Protein AF-A0A8S3RDS1-F1 (afdb_monomer_lite)

Organism: Mytilus edulis (NCBI:txid6550)

Radius of gyration: 21.42 Å; chains: 1; bounding box: 49×37×80 Å

Structure (mmCIF, N/CA/C/O backbone):
data_AF-A0A8S3RDS1-F1
#
_entry.id   AF-A0A8S3RDS1-F1
#
loop_
_atom_site.group_PDB
_atom_site.id
_atom_site.type_symbol
_atom_site.label_atom_id
_atom_site.label_alt_id
_atom_site.label_comp_id
_atom_site.label_asym_id
_atom_site.label_entity_id
_atom_site.label_seq_id
_atom_site.pdbx_PDB_ins_code
_atom_site.Cartn_x
_atom_site.Cartn_y
_atom_site.Cartn_z
_atom_site.occupancy
_atom_site.B_iso_or_equiv
_atom_site.auth_seq_id
_atom_site.auth_comp_id
_atom_site.auth_asym_id
_atom_site.auth_atom_id
_atom_site.pdbx_PDB_model_num
ATOM 1 N N . MET A 1 1 ? 0.733 -17.741 -2.299 1.00 34.22 1 MET A N 1
ATOM 2 C CA . MET A 1 1 ? 1.366 -16.725 -3.167 1.00 34.22 1 MET A CA 1
ATOM 3 C C . MET A 1 1 ? 2.849 -17.062 -3.253 1.00 34.22 1 MET A C 1
ATOM 5 O O . MET A 1 1 ? 3.406 -17.357 -2.201 1.00 34.22 1 MET A O 1
ATOM 9 N N . PRO A 1 2 ? 3.466 -17.171 -4.443 1.00 36.91 2 PRO A N 1
ATOM 10 C CA . PRO A 1 2 ? 4.876 -17.530 -4.545 1.00 36.91 2 PRO A CA 1
ATOM 11 C C . PRO A 1 2 ? 5.762 -16.290 -4.346 1.00 36.91 2 PRO A C 1
ATOM 13 O O . PRO A 1 2 ? 5.558 -15.293 -5.024 1.00 36.91 2 PRO A O 1
ATOM 16 N N . LEU A 1 3 ? 6.690 -16.401 -3.390 1.00 38.41 3 LEU A N 1
ATOM 17 C CA . LEU A 1 3 ? 7.940 -15.650 -3.185 1.00 38.41 3 LEU A CA 1
ATOM 18 C C . LEU A 1 3 ? 8.017 -14.260 -3.847 1.00 38.41 3 LEU A C 1
ATOM 20 O O . LEU A 1 3 ? 8.503 -14.134 -4.968 1.00 38.41 3 LEU A O 1
ATOM 24 N N . GLU A 1 4 ? 7.604 -13.216 -3.124 1.00 59.12 4 GLU A N 1
ATOM 25 C CA . GLU A 1 4 ? 8.105 -11.868 -3.406 1.00 59.12 4 GLU A CA 1
ATOM 26 C C . GLU A 1 4 ? 9.569 -11.805 -2.951 1.00 59.12 4 GLU A C 1
ATOM 28 O O . GLU A 1 4 ? 9.874 -11.912 -1.758 1.00 59.12 4 GLU A O 1
ATOM 33 N N . ASP A 1 5 ? 10.493 -11.700 -3.908 1.00 83.75 5 ASP A N 1
ATOM 34 C CA . ASP A 1 5 ? 11.912 -11.552 -3.602 1.00 83.75 5 ASP A CA 1
ATOM 35 C C . ASP A 1 5 ? 12.140 -10.167 -2.988 1.00 83.75 5 ASP A C 1
ATOM 37 O O . ASP A 1 5 ? 11.825 -9.128 -3.572 1.00 83.75 5 ASP A O 1
ATOM 41 N N . THR A 1 6 ? 12.702 -10.145 -1.783 1.00 90.69 6 THR A N 1
ATOM 42 C CA . THR A 1 6 ? 13.000 -8.908 -1.056 1.00 90.69 6 THR A CA 1
ATOM 43 C C . THR A 1 6 ? 14.495 -8.734 -0.884 1.00 90.69 6 THR A C 1
ATOM 45 O O . THR A 1 6 ? 15.246 -9.704 -0.751 1.00 90.69 6 THR A O 1
ATOM 48 N N . TRP A 1 7 ? 14.937 -7.485 -0.801 1.00 90.88 7 TRP A N 1
ATOM 49 C CA . TRP A 1 7 ? 16.306 -7.164 -0.427 1.00 90.88 7 TRP A CA 1
ATOM 50 C C . TRP A 1 7 ? 16.364 -5.907 0.436 1.00 90.88 7 TRP A C 1
ATOM 52 O O . TRP A 1 7 ? 15.450 -5.086 0.458 1.00 90.88 7 TRP A O 1
ATOM 62 N N . GLN A 1 8 ? 17.459 -5.755 1.175 1.00 90.88 8 GLN A N 1
ATOM 63 C CA . GLN A 1 8 ? 17.719 -4.564 1.978 1.00 90.88 8 GLN A CA 1
ATOM 64 C C . GLN A 1 8 ? 19.215 -4.272 2.062 1.00 90.88 8 GLN A C 1
ATOM 66 O O . GLN A 1 8 ? 20.056 -5.171 1.949 1.00 90.88 8 GLN A O 1
ATOM 71 N N . THR A 1 9 ? 19.565 -3.014 2.307 1.00 88.00 9 THR A N 1
ATOM 72 C CA . THR A 1 9 ? 20.963 -2.602 2.464 1.00 88.00 9 THR A CA 1
ATOM 73 C C . THR A 1 9 ? 21.552 -3.179 3.748 1.00 88.00 9 THR A C 1
ATOM 75 O O . THR A 1 9 ? 21.049 -2.919 4.834 1.00 88.00 9 THR A O 1
ATOM 78 N N . ARG A 1 10 ? 22.665 -3.918 3.636 1.00 79.56 10 ARG A N 1
ATOM 79 C CA . ARG A 1 10 ? 23.440 -4.474 4.767 1.00 79.56 10 ARG A CA 1
ATOM 80 C C . ARG A 1 10 ? 22.560 -5.150 5.830 1.00 79.56 10 ARG A C 1
ATOM 82 O O . ARG A 1 10 ? 22.413 -4.646 6.945 1.00 79.56 10 ARG A O 1
ATOM 89 N N . SER A 1 11 ? 22.000 -6.305 5.480 1.00 73.19 11 SER A N 1
ATOM 90 C CA . SER A 1 11 ? 21.138 -7.101 6.360 1.00 73.19 11 SER A CA 1
ATOM 91 C C . SER A 1 11 ? 21.789 -7.483 7.690 1.00 73.19 11 SER A C 1
ATOM 93 O O . SER A 1 11 ? 22.945 -7.908 7.740 1.00 73.19 11 SER A O 1
ATOM 95 N N . SER A 1 12 ? 21.010 -7.410 8.770 1.00 72.88 12 SER A N 1
ATOM 96 C CA . SER A 1 12 ? 21.307 -8.154 9.996 1.00 72.88 12 SER A CA 1
ATOM 97 C C . SER A 1 12 ? 20.943 -9.631 9.823 1.00 72.88 12 SER A C 1
ATOM 99 O O . SER A 1 12 ? 19.912 -9.952 9.237 1.00 72.88 12 SER A O 1
ATOM 101 N N . ILE A 1 13 ? 21.760 -10.536 10.372 1.00 69.06 13 ILE A N 1
ATOM 102 C CA . ILE A 1 13 ? 21.605 -11.998 10.221 1.00 69.06 13 ILE A CA 1
ATOM 103 C C . ILE A 1 13 ? 20.248 -12.498 10.755 1.00 69.06 13 ILE A C 1
ATOM 105 O O . ILE A 1 13 ? 19.712 -13.472 10.243 1.00 69.06 13 ILE A O 1
ATOM 109 N N . LYS A 1 14 ? 19.681 -11.833 11.773 1.00 80.06 14 LYS A N 1
ATOM 110 C CA . LYS A 1 14 ? 18.410 -12.236 12.411 1.00 80.06 14 LYS A CA 1
ATOM 111 C C . LYS A 1 14 ? 17.170 -11.523 11.868 1.00 80.06 14 LYS A C 1
ATOM 113 O O . LYS A 1 14 ? 16.063 -11.940 12.171 1.00 80.06 14 LYS A O 1
ATOM 118 N N . HIS A 1 15 ? 17.355 -10.451 11.105 1.00 87.44 15 HIS A N 1
ATOM 119 C CA . HIS A 1 15 ? 16.279 -9.555 10.685 1.00 87.44 15 HIS A CA 1
ATOM 120 C C . HIS A 1 15 ? 16.385 -9.304 9.181 1.00 87.44 15 HIS A C 1
ATOM 122 O O . HIS A 1 15 ? 16.781 -8.226 8.725 1.00 87.44 15 HIS A O 1
ATOM 128 N N . ILE A 1 16 ? 16.112 -10.365 8.426 1.00 91.44 16 ILE A N 1
ATOM 129 C CA . ILE A 1 16 ? 16.206 -10.399 6.966 1.00 91.44 16 ILE A CA 1
ATOM 130 C C . ILE A 1 16 ? 15.078 -9.595 6.316 1.00 91.44 16 ILE A C 1
ATOM 132 O O . ILE A 1 16 ? 14.070 -9.313 6.956 1.00 91.44 16 ILE A O 1
ATOM 136 N N . SER A 1 17 ? 15.244 -9.240 5.043 1.00 93.00 17 SER A N 1
ATOM 137 C CA . SER A 1 17 ? 14.308 -8.384 4.304 1.00 93.00 17 SER A CA 1
ATOM 138 C C . SER A 1 17 ? 12.909 -8.982 4.153 1.00 93.00 17 SER A C 1
ATOM 140 O O . SER A 1 17 ? 11.942 -8.228 4.136 1.00 93.00 17 SER A O 1
ATOM 142 N N . SER A 1 18 ? 12.777 -10.308 4.092 1.00 92.88 18 SER A N 1
ATOM 143 C CA . SER A 1 18 ? 11.481 -10.959 3.867 1.00 92.88 18 SER A CA 1
ATOM 144 C C . SER A 1 18 ? 10.526 -10.835 5.052 1.00 92.88 18 SER A C 1
ATOM 146 O O . SER A 1 18 ? 9.335 -11.040 4.875 1.00 92.88 18 SER A O 1
ATOM 148 N N . LEU A 1 19 ? 11.025 -10.463 6.238 1.00 92.25 19 LEU A N 1
ATOM 149 C CA . LEU A 1 19 ? 10.188 -10.259 7.424 1.00 92.25 19 LEU A CA 1
ATOM 150 C C . LEU A 1 19 ? 9.243 -9.060 7.305 1.00 92.25 19 LEU A C 1
ATOM 152 O O . LEU A 1 19 ? 8.385 -8.910 8.150 1.00 92.25 19 LEU A O 1
ATOM 156 N N . ALA A 1 20 ? 9.422 -8.185 6.310 1.00 95.12 20 ALA A N 1
ATOM 157 C CA . ALA A 1 20 ? 8.485 -7.091 6.057 1.00 95.12 20 ALA A CA 1
ATOM 158 C C . ALA A 1 20 ? 7.286 -7.514 5.193 1.00 95.12 20 ALA A C 1
ATOM 160 O O . ALA A 1 20 ? 6.430 -6.679 4.940 1.00 95.12 20 ALA A O 1
ATOM 161 N N . VAL A 1 21 ? 7.256 -8.741 4.671 1.00 94.06 21 VAL A N 1
ATOM 162 C CA . VAL A 1 21 ? 6.185 -9.241 3.786 1.00 94.06 21 VAL A CA 1
ATOM 163 C C . VAL A 1 21 ? 5.775 -10.666 4.171 1.00 94.06 21 VAL A C 1
ATOM 165 O O . VAL A 1 21 ? 5.324 -11.447 3.331 1.00 94.06 21 VAL A O 1
ATOM 168 N N . ASP A 1 22 ? 6.007 -11.050 5.428 1.00 87.56 22 ASP A N 1
ATOM 169 C CA . ASP A 1 22 ? 5.691 -12.388 5.932 1.00 87.56 22 ASP A CA 1
ATOM 170 C C . ASP A 1 22 ? 4.279 -12.481 6.538 1.00 87.56 22 ASP A C 1
ATOM 172 O O . ASP A 1 22 ? 3.836 -13.579 6.894 1.00 87.56 22 ASP A O 1
ATOM 176 N N . GLY A 1 23 ? 3.550 -11.360 6.604 1.00 89.31 23 GLY A N 1
ATOM 177 C CA . GLY A 1 23 ? 2.210 -11.264 7.173 1.00 89.31 23 GLY A CA 1
ATOM 178 C C . GLY A 1 23 ? 2.186 -11.259 8.702 1.00 89.31 23 GLY A C 1
ATOM 179 O O . GLY A 1 23 ? 1.106 -11.391 9.289 1.00 89.31 23 GLY A O 1
ATOM 180 N N . ASN A 1 24 ? 3.336 -11.142 9.369 1.00 87.12 24 ASN A N 1
ATOM 181 C CA . ASN A 1 24 ? 3.444 -11.114 10.819 1.00 87.12 24 ASN A CA 1
ATOM 182 C C . ASN A 1 24 ? 4.006 -9.773 11.300 1.00 87.12 24 ASN A C 1
ATOM 184 O O . ASN A 1 24 ? 5.197 -9.592 11.520 1.00 87.12 24 ASN A O 1
ATOM 188 N N . GLU A 1 25 ? 3.107 -8.874 11.685 1.00 92.62 25 GLU A N 1
ATOM 189 C CA . GLU A 1 25 ? 3.478 -7.543 12.171 1.00 92.62 25 GLU A CA 1
ATOM 190 C C . GLU A 1 25 ? 4.272 -7.517 13.503 1.00 92.62 25 GLU A C 1
ATOM 192 O O . GLU A 1 25 ? 4.552 -6.436 14.031 1.00 92.62 25 GLU A O 1
ATOM 197 N N . ASN A 1 26 ? 4.560 -8.672 14.119 1.00 90.88 26 ASN A N 1
ATOM 198 C CA . ASN A 1 26 ? 5.409 -8.780 15.312 1.00 90.88 26 ASN A CA 1
ATOM 199 C C . ASN A 1 26 ? 6.873 -9.108 14.977 1.00 90.88 26 ASN A C 1
ATOM 201 O O . ASN A 1 26 ? 7.742 -8.967 15.844 1.00 90.88 26 ASN A O 1
ATOM 205 N N . THR A 1 27 ? 7.158 -9.549 13.753 1.00 93.12 27 THR A N 1
ATOM 206 C CA . THR A 1 27 ? 8.515 -9.617 13.204 1.00 93.12 27 THR A CA 1
ATOM 207 C C . THR A 1 27 ? 8.896 -8.273 12.588 1.00 93.12 27 THR A C 1
ATOM 209 O O . THR A 1 27 ? 8.074 -7.371 12.461 1.00 93.12 27 THR A O 1
ATOM 212 N N . PHE A 1 28 ? 10.192 -8.064 12.337 1.00 94.88 28 PHE A N 1
ATOM 213 C CA . PHE A 1 28 ? 10.662 -6.853 11.669 1.00 94.88 28 PHE A CA 1
ATOM 214 C C . PHE A 1 28 ? 12.010 -7.057 10.987 1.00 94.88 28 PHE A C 1
ATOM 216 O O . PHE A 1 28 ? 12.879 -7.795 11.468 1.00 94.88 28 PHE A O 1
ATOM 223 N N . THR A 1 29 ? 12.196 -6.334 9.890 1.00 95.06 29 THR A N 1
ATOM 224 C CA . THR A 1 29 ? 13.465 -6.192 9.176 1.00 95.06 29 THR A CA 1
ATOM 225 C C . THR A 1 29 ? 14.405 -5.241 9.915 1.00 95.06 29 THR A C 1
ATOM 227 O O . THR A 1 29 ? 13.971 -4.368 10.668 1.00 95.06 29 THR A O 1
ATOM 230 N N . PHE A 1 30 ? 15.715 -5.387 9.719 1.00 93.06 30 PHE A N 1
ATOM 231 C CA . PHE A 1 30 ? 16.694 -4.479 10.312 1.00 93.06 30 PHE A CA 1
ATOM 232 C C . PHE A 1 30 ? 17.961 -4.402 9.464 1.00 93.06 30 PHE A C 1
ATOM 234 O O . PHE A 1 30 ? 18.672 -5.398 9.280 1.00 93.06 30 PHE A O 1
ATOM 241 N N . THR A 1 31 ? 18.297 -3.192 9.024 1.00 92.69 31 THR A N 1
ATOM 242 C CA . THR A 1 31 ? 19.576 -2.908 8.368 1.00 92.69 31 THR A CA 1
ATOM 243 C C . THR A 1 31 ? 20.648 -2.537 9.388 1.00 92.69 31 THR A C 1
ATOM 245 O O . THR A 1 31 ? 20.383 -1.903 10.415 1.00 92.69 31 THR A O 1
ATOM 248 N N . GLN A 1 32 ? 21.909 -2.840 9.088 1.00 89.81 32 GLN A N 1
ATOM 249 C CA . GLN A 1 32 ? 23.016 -2.168 9.767 1.00 89.81 32 GLN A CA 1
ATOM 250 C C . GLN A 1 32 ? 22.978 -0.659 9.485 1.00 89.81 32 GLN A C 1
ATOM 252 O O . GLN A 1 32 ? 22.438 -0.212 8.466 1.00 89.81 32 GLN A O 1
ATOM 257 N N . ALA A 1 33 ? 23.575 0.124 10.388 1.00 90.00 33 ALA A N 1
ATOM 258 C CA . ALA A 1 33 ? 23.693 1.561 10.204 1.00 90.00 33 ALA A CA 1
ATOM 259 C C . ALA A 1 33 ? 24.489 1.838 8.927 1.00 90.00 33 ALA A C 1
ATOM 261 O O . ALA A 1 33 ? 25.633 1.402 8.771 1.00 90.00 33 ALA A O 1
ATOM 262 N N . SER A 1 34 ? 23.865 2.534 7.989 1.00 90.56 34 SER A N 1
ATOM 263 C CA . SER A 1 34 ? 24.488 2.907 6.725 1.00 90.56 34 SER A CA 1
ATOM 264 C C . SER A 1 34 ? 23.880 4.204 6.225 1.00 90.56 34 SER A C 1
ATOM 266 O O . SER A 1 34 ? 22.849 4.644 6.727 1.00 90.56 34 SER A O 1
ATOM 268 N N . ARG A 1 35 ? 24.551 4.860 5.278 1.00 91.94 35 ARG A N 1
ATOM 269 C CA . ARG A 1 35 ? 24.001 6.054 4.643 1.00 91.94 35 ARG A CA 1
ATOM 270 C C . ARG A 1 35 ? 22.928 5.632 3.649 1.00 91.94 35 ARG A C 1
ATOM 272 O O . ARG A 1 35 ? 23.217 4.834 2.763 1.00 91.94 35 ARG A O 1
ATOM 279 N N . ASN A 1 36 ? 21.747 6.221 3.776 1.00 92.94 36 ASN A N 1
ATOM 280 C CA . ASN A 1 36 ? 20.580 5.925 2.959 1.00 92.94 36 ASN A CA 1
ATOM 281 C C . ASN A 1 36 ? 20.188 4.433 2.972 1.00 92.94 36 ASN A C 1
ATOM 283 O O . ASN A 1 36 ? 20.182 3.801 1.913 1.00 92.94 36 ASN A O 1
ATOM 287 N N . PRO A 1 37 ? 19.911 3.830 4.146 1.00 95.19 37 PRO A N 1
ATOM 288 C CA . PRO A 1 37 ? 19.475 2.443 4.189 1.00 95.19 37 PRO A CA 1
ATOM 289 C C . PRO A 1 37 ? 18.148 2.307 3.434 1.00 95.19 37 PRO A C 1
ATOM 291 O O . PRO A 1 37 ? 17.286 3.189 3.495 1.00 95.19 37 PRO A O 1
ATOM 294 N N . CYS A 1 38 ? 17.986 1.199 2.719 1.00 95.19 38 CYS A N 1
ATOM 295 C CA . CYS A 1 38 ? 16.765 0.911 1.988 1.00 95.19 38 CYS A CA 1
ATOM 296 C C . CYS A 1 38 ? 16.351 -0.544 2.121 1.00 95.19 38 CYS A C 1
ATOM 298 O O . CYS A 1 38 ? 17.155 -1.419 2.453 1.00 95.19 38 CYS A O 1
ATOM 300 N N . TRP A 1 39 ? 15.076 -0.752 1.838 1.00 96.38 39 TRP A N 1
ATOM 301 C CA . TRP A 1 39 ? 14.433 -2.037 1.672 1.00 96.38 39 TRP A CA 1
ATOM 302 C C . TRP A 1 39 ? 13.636 -1.996 0.370 1.00 96.38 39 TRP A C 1
ATOM 304 O O . TRP A 1 39 ? 13.098 -0.947 0.005 1.00 96.38 39 TRP A O 1
ATOM 314 N N . SER A 1 40 ? 13.573 -3.109 -0.345 1.00 95.69 40 SER A N 1
ATOM 315 C CA . SER A 1 40 ? 12.837 -3.203 -1.597 1.00 95.69 40 SER A CA 1
ATOM 316 C C . SER A 1 40 ? 12.261 -4.596 -1.796 1.00 95.69 40 SER A C 1
ATOM 318 O O . SER A 1 40 ? 12.804 -5.587 -1.303 1.00 95.69 40 SER A O 1
ATOM 320 N N . VAL A 1 41 ? 11.160 -4.640 -2.537 1.00 95.25 41 VAL A N 1
ATOM 321 C CA . VAL A 1 41 ? 10.428 -5.852 -2.886 1.00 95.25 41 VAL A CA 1
ATOM 322 C C . VAL A 1 41 ? 10.163 -5.912 -4.383 1.00 95.25 41 VAL A C 1
ATOM 324 O O . VAL A 1 41 ? 9.872 -4.890 -5.017 1.00 95.25 41 VAL A O 1
ATOM 327 N N . ASP A 1 42 ? 10.295 -7.115 -4.933 1.00 92.06 42 ASP A N 1
ATOM 328 C CA . ASP A 1 42 ? 9.834 -7.501 -6.258 1.00 92.06 42 ASP A CA 1
ATOM 329 C C . ASP A 1 42 ? 8.419 -8.087 -6.157 1.00 92.06 42 ASP A C 1
ATOM 331 O O . ASP A 1 42 ? 8.228 -9.181 -5.628 1.00 92.06 42 ASP A O 1
ATOM 335 N N . LEU A 1 43 ? 7.438 -7.384 -6.724 1.00 89.25 43 LEU A N 1
ATOM 336 C CA . LEU A 1 43 ? 6.029 -7.796 -6.742 1.00 89.25 43 LEU A CA 1
ATOM 337 C C . LEU A 1 43 ? 5.764 -8.994 -7.684 1.00 89.25 43 LEU A C 1
ATOM 339 O O . LEU A 1 43 ? 4.619 -9.386 -7.918 1.00 89.25 43 LEU A O 1
ATOM 343 N N . GLY A 1 44 ? 6.799 -9.507 -8.358 1.00 83.81 44 GLY A N 1
ATOM 344 C CA . GLY A 1 44 ? 6.754 -10.609 -9.323 1.00 83.81 44 GLY A CA 1
ATOM 345 C C . GLY A 1 44 ? 6.124 -10.251 -10.675 1.00 83.81 44 GLY A C 1
ATOM 346 O O . GLY A 1 44 ? 6.372 -10.921 -11.679 1.00 83.81 44 GLY A O 1
ATOM 347 N N . LYS A 1 45 ? 5.334 -9.176 -10.733 1.00 79.62 45 LYS A N 1
ATOM 348 C CA . LYS A 1 45 ? 4.625 -8.682 -11.919 1.00 79.62 45 LYS A CA 1
ATOM 349 C C . LYS A 1 45 ? 4.501 -7.160 -11.892 1.00 79.62 45 LYS A C 1
ATOM 351 O O . LYS A 1 45 ? 4.742 -6.517 -10.876 1.00 79.62 45 LYS A O 1
ATOM 356 N N . THR A 1 46 ? 4.108 -6.573 -13.018 1.00 82.31 46 THR A N 1
ATOM 357 C CA . THR A 1 46 ? 3.791 -5.143 -13.069 1.00 82.31 46 THR A CA 1
ATOM 358 C C . THR A 1 46 ? 2.472 -4.866 -12.354 1.00 82.31 46 THR A C 1
ATOM 360 O O . THR A 1 46 ? 1.431 -5.412 -12.718 1.00 82.31 46 THR A O 1
ATOM 363 N N . VAL A 1 47 ? 2.526 -3.977 -11.368 1.00 84.00 47 VAL A N 1
ATOM 364 C CA . VAL A 1 47 ? 1.400 -3.469 -10.587 1.00 84.00 47 VAL A CA 1
ATOM 365 C C . VAL A 1 47 ? 1.355 -1.948 -10.734 1.00 84.00 47 VAL A C 1
ATOM 367 O O . VAL A 1 47 ? 2.376 -1.265 -10.682 1.00 84.00 47 VAL A O 1
ATOM 370 N N . HIS A 1 48 ? 0.163 -1.395 -10.908 1.00 85.00 48 HIS A N 1
ATOM 371 C CA . HIS A 1 48 ? -0.109 0.023 -10.724 1.00 85.00 48 HIS A CA 1
ATOM 372 C C . HIS A 1 48 ? -0.283 0.286 -9.230 1.00 85.00 48 HIS A C 1
ATOM 374 O O . HIS A 1 48 ? -1.372 0.125 -8.673 1.00 85.00 48 HIS A O 1
ATOM 380 N N . VAL A 1 49 ? 0.818 0.646 -8.576 1.00 88.81 49 VAL A N 1
ATOM 381 C CA . VAL A 1 49 ? 0.874 0.894 -7.135 1.00 88.81 49 VAL A CA 1
ATOM 382 C C . VAL A 1 49 ? 0.110 2.177 -6.817 1.00 88.81 49 VAL A C 1
ATOM 384 O O . VAL A 1 49 ? 0.416 3.239 -7.365 1.00 88.81 49 VAL A O 1
ATOM 387 N N . LYS A 1 50 ? -0.897 2.061 -5.949 1.00 90.38 50 LYS A N 1
ATOM 388 C CA . LYS A 1 50 ? -1.770 3.152 -5.490 1.00 90.38 50 LYS A CA 1
ATOM 389 C C . LYS A 1 50 ? -1.342 3.668 -4.118 1.00 90.38 50 LYS A C 1
ATOM 391 O O . LYS A 1 50 ? -1.310 4.877 -3.905 1.00 90.38 50 LYS A O 1
ATOM 396 N N . GLN A 1 51 ? -1.018 2.765 -3.198 1.00 90.88 51 GLN A N 1
ATOM 397 C CA . GLN A 1 51 ? -0.737 3.092 -1.803 1.00 90.88 51 GLN A CA 1
ATOM 398 C C . GLN A 1 51 ? 0.248 2.088 -1.207 1.00 90.88 51 GLN A C 1
ATOM 400 O O . GLN A 1 51 ? 0.281 0.924 -1.597 1.00 90.88 51 GLN A O 1
ATOM 405 N N . ILE A 1 52 ? 1.061 2.555 -0.263 1.00 95.62 52 ILE A N 1
ATOM 406 C CA . ILE A 1 52 ? 1.955 1.717 0.530 1.00 95.62 52 ILE A CA 1
ATOM 407 C C . ILE A 1 52 ? 1.621 1.937 2.003 1.00 95.62 52 ILE A C 1
ATOM 409 O O . ILE A 1 52 ? 1.658 3.075 2.479 1.00 95.62 52 ILE A O 1
ATOM 413 N N . ASN A 1 53 ? 1.324 0.857 2.722 1.00 93.75 53 ASN A N 1
ATOM 414 C CA . ASN A 1 53 ? 1.219 0.880 4.177 1.00 93.75 53 ASN A CA 1
ATOM 415 C C . ASN A 1 53 ? 2.526 0.361 4.767 1.00 93.75 53 ASN A C 1
ATOM 417 O O . ASN A 1 53 ? 3.009 -0.702 4.383 1.00 93.75 53 ASN A O 1
ATOM 421 N N . ILE A 1 54 ? 3.089 1.107 5.711 1.00 97.31 54 ILE A N 1
ATOM 422 C CA . ILE A 1 54 ? 4.282 0.716 6.458 1.00 97.31 54 ILE A CA 1
ATOM 423 C C . ILE A 1 54 ? 3.879 0.548 7.917 1.00 97.31 54 ILE A C 1
ATOM 425 O O . ILE A 1 54 ? 3.489 1.523 8.566 1.00 97.31 54 ILE A O 1
ATOM 429 N N . ILE A 1 55 ? 4.003 -0.664 8.447 1.00 96.50 55 ILE A N 1
ATOM 430 C CA . ILE A 1 55 ? 3.899 -0.920 9.880 1.00 96.50 55 ILE A CA 1
ATOM 431 C C . ILE A 1 55 ? 5.297 -0.797 10.485 1.00 96.50 55 ILE A C 1
ATOM 433 O O . ILE A 1 55 ? 6.242 -1.492 10.108 1.00 96.50 55 ILE A O 1
ATOM 437 N N . ASN A 1 56 ? 5.441 0.145 11.413 1.00 96.81 56 ASN A N 1
ATOM 438 C CA . ASN A 1 56 ? 6.700 0.412 12.092 1.00 96.81 56 ASN A CA 1
ATOM 439 C C . ASN A 1 56 ? 6.971 -0.620 13.198 1.00 96.81 56 ASN A C 1
ATOM 441 O O . ASN A 1 56 ? 6.057 -1.243 13.739 1.00 96.81 56 ASN A O 1
ATOM 445 N N . ARG A 1 57 ? 8.240 -0.750 13.586 1.00 94.38 57 ARG A N 1
ATOM 446 C CA . ARG A 1 57 ? 8.704 -1.637 14.660 1.00 94.38 57 ARG A CA 1
ATOM 447 C C . ARG A 1 57 ? 7.911 -1.423 15.965 1.00 94.38 57 ARG A C 1
ATOM 449 O O . ARG A 1 57 ? 7.721 -0.280 16.386 1.00 94.38 57 ARG A O 1
ATOM 456 N N . LYS A 1 58 ? 7.453 -2.512 16.603 1.00 93.56 58 LYS A N 1
ATOM 457 C CA . LYS A 1 58 ? 6.475 -2.487 17.718 1.00 93.56 58 LYS A CA 1
ATOM 458 C C . LYS A 1 58 ? 7.055 -2.521 19.139 1.00 93.56 58 LYS A C 1
ATOM 460 O O . LYS A 1 58 ? 6.343 -2.185 20.077 1.00 93.56 58 LYS A O 1
ATOM 465 N N . ASP A 1 59 ? 8.311 -2.909 19.326 1.00 91.50 59 ASP A N 1
ATOM 466 C CA . ASP A 1 59 ? 8.930 -3.084 20.652 1.00 91.50 59 ASP A CA 1
ATOM 467 C C . ASP A 1 59 ? 9.691 -1.839 21.145 1.00 91.50 59 ASP A C 1
ATOM 469 O O . ASP A 1 59 ? 9.705 -1.557 22.341 1.00 91.50 59 ASP A O 1
ATOM 473 N N . CYS A 1 60 ? 10.314 -1.068 20.252 1.00 92.75 60 CYS A N 1
ATOM 474 C CA . CYS A 1 60 ? 10.937 0.219 20.572 1.00 92.75 60 CYS A CA 1
ATOM 475 C C . CYS A 1 60 ? 11.256 1.018 19.308 1.00 92.75 60 CYS A C 1
ATOM 477 O O . CYS A 1 60 ? 11.174 0.511 18.188 1.00 92.75 60 CYS A O 1
ATOM 479 N N . CYS A 1 61 ? 11.787 2.226 19.522 1.00 92.88 61 CYS A N 1
ATOM 480 C CA . CYS A 1 61 ? 12.658 2.879 18.549 1.00 92.88 61 CYS A CA 1
ATOM 481 C C . CYS A 1 61 ? 11.959 3.274 17.237 1.00 92.88 61 CYS A C 1
ATOM 483 O O . CYS A 1 61 ? 12.611 3.372 16.195 1.00 92.88 61 CYS A O 1
ATOM 485 N N . GLY A 1 62 ? 10.634 3.461 17.276 1.00 93.25 62 GLY A N 1
ATOM 486 C CA . GLY A 1 62 ? 9.853 3.819 16.095 1.00 93.25 62 GLY A CA 1
ATOM 487 C C . GLY A 1 62 ? 10.192 5.202 15.534 1.00 93.25 62 GLY A C 1
ATOM 488 O O . GLY A 1 62 ? 9.978 5.442 14.347 1.00 93.25 62 GLY A O 1
ATOM 489 N N . ASP A 1 63 ? 10.793 6.069 16.347 1.00 93.62 63 ASP A N 1
ATOM 490 C CA . ASP A 1 63 ? 11.294 7.389 15.961 1.00 93.62 63 ASP A CA 1
ATOM 491 C C . ASP A 1 63 ? 12.361 7.333 14.859 1.00 93.62 63 ASP A C 1
ATOM 493 O O . ASP A 1 63 ? 12.487 8.274 14.083 1.00 93.62 63 ASP A O 1
ATOM 497 N N . ARG A 1 64 ? 13.060 6.198 14.713 1.00 93.50 64 ARG A N 1
ATOM 498 C CA . ARG A 1 64 ? 14.069 5.985 13.659 1.00 93.50 64 ARG A CA 1
ATOM 499 C C . ARG A 1 64 ? 13.495 5.975 12.245 1.00 93.50 64 ARG A C 1
ATOM 501 O O . ARG A 1 64 ? 14.249 6.139 11.287 1.00 93.50 64 ARG A O 1
ATOM 508 N N . LEU A 1 65 ? 12.196 5.716 12.101 1.00 95.38 65 LEU A N 1
ATOM 509 C CA . LEU A 1 65 ? 11.532 5.742 10.807 1.00 95.38 65 LEU A CA 1
ATOM 510 C C . LEU A 1 65 ? 11.157 7.190 10.477 1.00 95.38 65 LEU A C 1
ATOM 512 O O . LEU A 1 65 ? 10.091 7.675 10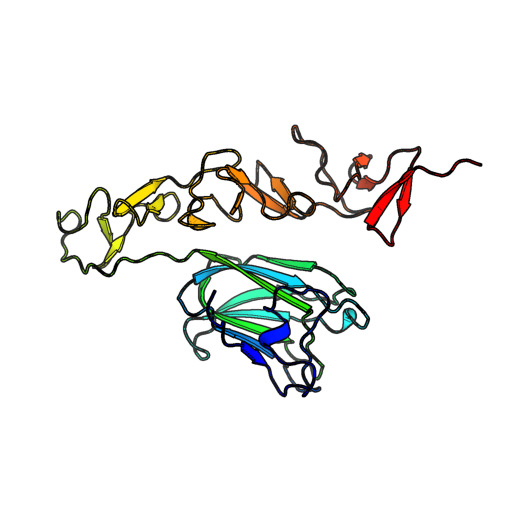.849 1.00 95.38 65 LEU A O 1
ATOM 516 N N . GLU A 1 66 ? 12.048 7.891 9.788 1.00 94.81 66 GLU A N 1
ATOM 517 C CA . GLU A 1 66 ? 11.868 9.287 9.393 1.00 94.81 66 GLU A CA 1
ATOM 518 C C . GLU A 1 66 ? 12.517 9.565 8.034 1.00 94.81 66 GLU A C 1
ATOM 520 O O . GLU A 1 66 ? 13.352 8.791 7.567 1.00 94.81 66 GLU A O 1
ATOM 525 N N . ASN A 1 67 ? 12.126 10.664 7.385 1.00 95.62 67 ASN A N 1
ATOM 526 C CA . ASN A 1 67 ? 12.628 11.064 6.064 1.00 95.62 67 ASN A CA 1
ATOM 527 C C . ASN A 1 67 ? 12.595 9.931 5.019 1.00 95.62 67 ASN A C 1
ATOM 529 O O . ASN A 1 67 ? 13.550 9.716 4.269 1.00 95.62 67 ASN A O 1
ATOM 533 N N . ILE A 1 68 ? 11.481 9.204 4.977 1.00 96.75 68 ILE A N 1
ATOM 534 C CA . ILE A 1 68 ? 11.270 8.092 4.058 1.00 96.75 68 ILE A CA 1
ATOM 535 C C . ILE A 1 68 ? 10.832 8.605 2.689 1.00 96.75 68 ILE A C 1
ATOM 537 O O . ILE A 1 68 ? 9.925 9.431 2.569 1.00 96.75 68 ILE A O 1
ATOM 541 N N . GLU A 1 69 ? 11.449 8.050 1.657 1.00 97.38 69 GLU A N 1
ATOM 542 C CA . GLU A 1 69 ? 11.066 8.175 0.260 1.00 97.38 69 GLU A CA 1
ATOM 543 C C . GLU A 1 69 ? 10.655 6.797 -0.266 1.00 97.38 69 GLU A C 1
ATOM 545 O O . GLU A 1 69 ? 11.424 5.836 -0.186 1.00 97.38 69 GLU A O 1
ATOM 550 N N . VAL A 1 70 ? 9.440 6.707 -0.810 1.00 97.75 70 VAL A N 1
ATOM 551 C CA . VAL A 1 70 ? 8.931 5.491 -1.447 1.00 97.75 70 VAL A CA 1
ATOM 552 C C . VAL A 1 70 ? 8.933 5.688 -2.953 1.00 97.75 70 VAL A C 1
ATOM 554 O O . VAL A 1 70 ? 8.363 6.649 -3.481 1.00 97.75 70 VAL A O 1
ATOM 557 N N . THR A 1 71 ? 9.565 4.759 -3.659 1.00 97.69 71 THR A N 1
ATOM 558 C CA . THR A 1 71 ? 9.693 4.801 -5.115 1.00 97.69 71 THR A CA 1
ATOM 559 C C . THR A 1 71 ? 9.210 3.512 -5.762 1.00 97.69 71 THR A C 1
ATOM 561 O O . THR A 1 71 ? 9.317 2.435 -5.179 1.00 97.69 71 THR A O 1
ATOM 564 N N . VAL A 1 72 ? 8.662 3.638 -6.970 1.00 96.75 72 VAL A N 1
ATOM 565 C CA . VAL A 1 72 ? 8.064 2.547 -7.751 1.00 96.75 72 VAL A CA 1
ATOM 566 C C . VAL A 1 72 ? 8.610 2.581 -9.178 1.00 96.75 72 VAL A C 1
ATOM 568 O O . VAL A 1 72 ? 8.781 3.660 -9.750 1.00 96.75 72 VAL A O 1
ATOM 571 N N . GLY A 1 73 ? 8.928 1.424 -9.755 1.00 91.06 73 GLY A N 1
ATOM 572 C CA . GLY A 1 73 ? 9.565 1.356 -11.072 1.00 91.06 73 GLY A CA 1
ATOM 573 C C . GLY A 1 73 ? 9.619 -0.050 -11.656 1.00 91.06 73 GLY A C 1
ATOM 574 O O . GLY A 1 73 ? 9.377 -1.039 -10.969 1.00 91.06 73 GLY A O 1
ATOM 575 N N . PHE A 1 74 ? 9.910 -0.138 -12.952 1.00 84.19 74 PHE A N 1
ATOM 576 C CA . PHE A 1 74 ? 10.025 -1.411 -13.681 1.00 84.19 74 PHE A CA 1
ATOM 577 C C . PHE A 1 74 ? 11.369 -2.105 -13.471 1.00 84.19 74 PHE A C 1
ATOM 579 O O . PHE A 1 74 ? 11.461 -3.317 -13.609 1.00 84.19 74 PHE A O 1
ATOM 586 N N . ASP A 1 75 ? 12.391 -1.322 -13.141 1.00 84.12 75 ASP A N 1
ATOM 587 C CA . ASP A 1 75 ? 13.743 -1.747 -12.815 1.00 84.12 75 ASP A CA 1
ATOM 588 C C . ASP A 1 75 ? 14.340 -0.750 -11.802 1.00 84.12 75 ASP A C 1
ATOM 590 O O . ASP A 1 75 ? 13.803 0.346 -11.602 1.00 84.12 75 ASP A O 1
ATOM 594 N N . HIS A 1 76 ? 15.453 -1.114 -11.162 1.00 78.19 76 HIS A N 1
ATOM 595 C CA . HIS A 1 76 ? 16.098 -0.278 -10.140 1.00 78.19 76 HIS A CA 1
ATOM 596 C C . HIS A 1 76 ? 16.719 1.028 -10.679 1.00 78.19 76 HIS A C 1
ATOM 598 O O . HIS A 1 76 ? 17.086 1.891 -9.884 1.00 78.19 76 HIS A O 1
ATOM 604 N N . ASN A 1 77 ? 16.818 1.213 -12.002 1.00 77.31 77 ASN A N 1
ATOM 605 C CA . ASN A 1 77 ? 17.373 2.424 -12.618 1.00 77.31 77 ASN A CA 1
ATOM 606 C C . ASN A 1 77 ? 16.287 3.454 -12.980 1.00 77.31 77 ASN A C 1
ATOM 608 O O . ASN A 1 77 ? 16.586 4.641 -13.118 1.00 77.31 77 ASN A O 1
ATOM 612 N N . LYS A 1 78 ? 15.029 3.023 -13.137 1.00 79.94 78 LYS A N 1
ATOM 613 C CA . LYS A 1 78 ? 13.886 3.854 -13.562 1.00 79.94 78 LYS A CA 1
ATOM 614 C C . LYS A 1 78 ? 12.813 3.946 -12.479 1.00 79.94 78 LYS A C 1
ATOM 616 O O . LYS A 1 78 ? 11.640 3.647 -12.706 1.00 79.94 78 LYS A O 1
ATOM 621 N N . MET A 1 79 ? 13.227 4.372 -11.292 1.00 91.69 79 MET A N 1
ATOM 622 C CA . MET A 1 79 ? 12.352 4.531 -10.132 1.00 91.69 79 MET A CA 1
ATOM 623 C C . MET A 1 79 ? 11.694 5.921 -10.131 1.00 91.69 79 MET A C 1
ATOM 625 O O . MET A 1 79 ? 12.360 6.937 -10.335 1.00 91.69 79 MET A O 1
ATOM 629 N N . LYS A 1 80 ? 10.381 5.981 -9.898 1.00 94.44 80 LYS A N 1
ATOM 630 C CA . LYS A 1 80 ? 9.608 7.224 -9.741 1.00 94.44 80 LYS A CA 1
ATOM 631 C C . LYS A 1 80 ? 9.177 7.389 -8.290 1.00 94.44 80 LYS A C 1
ATOM 633 O O . LYS A 1 80 ? 8.769 6.420 -7.658 1.00 94.44 80 LYS A O 1
ATOM 638 N N . ASN A 1 81 ? 9.227 8.615 -7.774 1.00 96.19 81 ASN A N 1
ATOM 639 C CA . ASN A 1 81 ? 8.727 8.933 -6.436 1.00 96.19 81 ASN A CA 1
ATOM 640 C C . ASN A 1 81 ? 7.202 8.741 -6.385 1.00 96.19 81 ASN A C 1
ATOM 642 O O . ASN A 1 81 ? 6.474 9.402 -7.125 1.00 96.19 81 ASN A O 1
ATOM 646 N N . CYS A 1 82 ? 6.740 7.833 -5.527 1.00 94.81 82 CYS A N 1
ATOM 647 C CA . CYS A 1 82 ? 5.321 7.621 -5.249 1.00 94.81 82 CYS A CA 1
ATOM 648 C C . CYS A 1 82 ? 4.860 8.577 -4.144 1.00 94.81 82 CYS A C 1
ATOM 650 O O . CYS A 1 82 ? 3.958 9.393 -4.356 1.00 94.81 82 CYS A O 1
ATOM 652 N N . CYS A 1 83 ? 5.507 8.499 -2.981 1.00 95.69 83 CYS A N 1
ATOM 653 C CA . CYS A 1 83 ? 5.136 9.234 -1.780 1.00 95.69 83 CYS A CA 1
ATOM 654 C C . CYS A 1 83 ? 6.343 9.408 -0.847 1.00 95.69 83 CYS A C 1
ATOM 656 O O . CYS A 1 83 ? 7.392 8.788 -1.027 1.00 95.69 83 CYS A O 1
ATOM 658 N N . ASN A 1 84 ? 6.204 10.294 0.142 1.00 96.00 84 ASN A N 1
ATOM 659 C CA . ASN A 1 84 ? 7.252 10.585 1.118 1.00 96.00 84 ASN A CA 1
ATOM 660 C C . ASN A 1 84 ? 6.647 10.716 2.516 1.00 96.00 84 ASN A C 1
ATOM 662 O O . ASN A 1 84 ? 5.522 11.196 2.664 1.00 96.00 84 ASN A O 1
ATOM 666 N N . PHE A 1 85 ? 7.423 10.373 3.537 1.00 96.19 85 PHE A N 1
ATOM 667 C CA . PHE A 1 85 ? 7.055 10.536 4.937 1.00 96.19 85 PHE A CA 1
ATOM 668 C C . PHE A 1 85 ? 8.172 11.260 5.686 1.00 96.19 85 PHE A C 1
ATOM 670 O O . PHE A 1 85 ? 9.291 10.766 5.782 1.00 96.19 85 PHE A O 1
ATOM 677 N N . LYS A 1 86 ? 7.871 12.446 6.225 1.00 95.31 86 LYS A N 1
ATOM 678 C CA . LYS A 1 86 ? 8.861 13.243 6.964 1.00 95.31 86 LYS A CA 1
ATOM 679 C C . LYS A 1 86 ? 9.231 12.610 8.306 1.00 95.31 86 LYS A C 1
ATOM 681 O O . LYS A 1 86 ? 10.397 12.628 8.669 1.00 95.31 86 LYS A O 1
ATOM 686 N N . GLY A 1 87 ? 8.267 12.005 8.996 1.00 92.25 87 GLY A N 1
ATOM 687 C CA . GLY A 1 87 ? 8.478 11.469 10.338 1.00 92.25 87 GLY A CA 1
ATOM 688 C C . GLY A 1 87 ? 8.717 12.539 11.412 1.00 92.25 87 GLY A C 1
ATOM 689 O O . GLY A 1 87 ? 8.411 13.713 11.178 1.00 92.25 87 GLY A O 1
ATOM 690 N N . PRO A 1 88 ? 9.214 12.125 12.592 1.00 95.06 88 PRO A N 1
ATOM 691 C CA . PRO A 1 88 ? 9.510 10.735 12.952 1.00 95.06 88 PRO A CA 1
ATOM 692 C C . PRO A 1 88 ? 8.248 9.888 13.160 1.00 95.06 88 PRO A C 1
ATOM 694 O O . PRO A 1 88 ? 7.178 10.392 13.513 1.00 95.06 88 PRO A O 1
ATOM 697 N N . GLY A 1 89 ? 8.366 8.587 12.906 1.00 94.00 89 GLY A N 1
ATOM 698 C CA . GLY A 1 89 ? 7.335 7.608 13.227 1.00 94.00 89 GLY A CA 1
ATOM 699 C C . GLY A 1 89 ? 7.207 7.368 14.734 1.00 94.00 89 GLY A C 1
ATOM 700 O O . GLY A 1 89 ? 8.055 7.759 15.533 1.00 94.00 89 GLY A O 1
ATOM 701 N N . LYS A 1 90 ? 6.135 6.689 15.144 1.00 94.94 90 LYS A N 1
ATOM 702 C CA . LYS A 1 90 ? 5.968 6.156 16.507 1.00 94.94 90 LYS A CA 1
ATOM 703 C C . LYS A 1 90 ? 6.141 4.641 16.505 1.00 94.94 90 LYS A C 1
ATOM 705 O O . LYS A 1 90 ? 5.931 3.990 15.481 1.00 94.94 90 LYS A O 1
ATOM 710 N N . THR A 1 91 ? 6.503 4.083 17.658 1.00 94.94 91 THR A N 1
ATOM 711 C CA . THR A 1 91 ? 6.561 2.628 17.863 1.00 94.94 91 THR A CA 1
ATOM 712 C C . THR A 1 91 ? 5.213 2.001 17.500 1.00 94.94 91 THR A C 1
ATOM 714 O O . THR A 1 91 ? 4.174 2.461 17.971 1.00 94.94 91 THR A O 1
ATOM 717 N N . GLY A 1 92 ? 5.236 0.999 16.622 1.00 91.31 92 GLY A N 1
ATOM 718 C CA . GLY A 1 92 ? 4.058 0.283 16.129 1.00 91.31 92 GLY A CA 1
ATOM 719 C C . GLY A 1 92 ? 3.109 1.089 15.242 1.00 91.31 92 GLY A C 1
ATOM 720 O O . GLY A 1 92 ? 2.007 0.630 14.958 1.00 91.31 92 GLY A O 1
ATOM 721 N N . GLN A 1 93 ? 3.495 2.293 14.809 1.00 94.12 93 GLN A N 1
ATOM 722 C CA . GLN A 1 93 ? 2.643 3.113 13.956 1.00 94.12 93 GLN A CA 1
ATOM 723 C C . GLN A 1 93 ? 2.434 2.462 12.586 1.00 94.12 93 GLN A C 1
ATOM 725 O O . GLN A 1 93 ? 3.402 2.133 11.905 1.00 94.12 93 GLN A O 1
ATOM 730 N N . VAL A 1 94 ? 1.176 2.398 12.151 1.00 94.00 94 VAL A N 1
ATOM 731 C CA . VAL A 1 94 ? 0.812 2.184 10.747 1.00 94.00 94 VAL A CA 1
ATOM 732 C C . VAL A 1 94 ? 0.845 3.531 10.025 1.00 94.00 94 VAL A C 1
ATOM 734 O O . VAL A 1 94 ? 0.174 4.487 10.433 1.00 94.00 94 VAL A O 1
ATOM 737 N N . ILE A 1 95 ? 1.670 3.629 8.988 1.00 94.31 95 ILE A N 1
ATOM 738 C CA . ILE A 1 95 ? 1.849 4.819 8.157 1.00 94.31 95 ILE A CA 1
ATOM 739 C C . ILE A 1 95 ? 1.321 4.484 6.765 1.00 94.31 95 ILE A C 1
ATOM 741 O O . ILE A 1 95 ? 1.918 3.688 6.047 1.00 94.31 95 ILE A O 1
ATOM 745 N N . MET A 1 96 ? 0.201 5.097 6.394 1.00 92.19 96 MET A N 1
ATOM 746 C CA . MET A 1 96 ? -0.445 4.904 5.098 1.00 92.19 96 MET A CA 1
ATOM 747 C C . MET A 1 96 ? -0.008 6.019 4.154 1.00 92.19 96 MET A C 1
ATOM 749 O O . MET A 1 96 ? -0.198 7.199 4.455 1.00 92.19 96 MET A O 1
ATOM 753 N N . LEU A 1 97 ? 0.607 5.659 3.031 1.00 91.50 97 LEU A N 1
ATOM 754 C CA . LEU A 1 97 ? 1.172 6.613 2.083 1.00 91.50 97 LEU A CA 1
ATOM 755 C C . LEU A 1 97 ? 0.609 6.364 0.684 1.00 91.50 97 LEU A C 1
ATOM 757 O O . LEU A 1 97 ? 1.053 5.464 -0.030 1.00 91.50 97 LEU A O 1
ATOM 761 N N . ALA A 1 98 ? -0.353 7.189 0.279 1.00 89.62 98 ALA A N 1
ATOM 762 C CA . ALA A 1 98 ? -0.896 7.169 -1.074 1.00 89.62 98 ALA A CA 1
ATOM 763 C C . ALA A 1 98 ? 0.090 7.793 -2.078 1.00 89.62 98 ALA A C 1
ATOM 765 O O . ALA A 1 98 ? 0.686 8.844 -1.813 1.00 89.62 98 ALA A O 1
ATOM 766 N N . CYS A 1 99 ? 0.248 7.169 -3.248 1.00 89.25 99 CYS A N 1
ATOM 767 C CA . CYS A 1 99 ? 0.937 7.800 -4.368 1.00 89.25 99 CYS A CA 1
ATOM 768 C C . CYS A 1 99 ? 0.109 8.986 -4.881 1.00 89.25 99 CYS A C 1
ATOM 770 O O . CYS A 1 99 ? -1.117 8.918 -4.916 1.00 89.25 99 CYS A O 1
ATOM 772 N N . LYS A 1 100 ? 0.763 10.049 -5.373 1.00 84.81 100 LYS A N 1
ATOM 773 C CA . LYS A 1 100 ? 0.053 11.190 -6.000 1.00 84.81 100 LYS A CA 1
ATOM 774 C C . LYS A 1 100 ? -0.873 10.765 -7.147 1.00 84.81 100 LYS A C 1
ATOM 776 O O . LYS A 1 100 ? -1.922 11.358 -7.358 1.00 84.81 100 LYS A O 1
ATOM 781 N N . THR A 1 101 ? -0.437 9.763 -7.898 1.00 79.25 101 THR A N 1
ATOM 782 C CA . THR A 1 101 ? -1.154 9.089 -8.984 1.00 79.25 101 THR A CA 1
ATOM 783 C C . THR A 1 101 ? -0.665 7.644 -9.022 1.00 79.25 101 THR A C 1
ATOM 785 O O . THR A 1 101 ? 0.517 7.441 -8.724 1.00 79.25 101 THR A O 1
ATOM 788 N N . PRO A 1 102 ? -1.484 6.655 -9.424 1.00 86.56 102 PRO A N 1
ATOM 789 C CA . PRO A 1 102 ? -1.030 5.271 -9.509 1.00 86.56 102 PRO A CA 1
ATOM 790 C C . PRO A 1 102 ? 0.204 5.128 -10.411 1.00 86.56 102 PRO A C 1
ATOM 792 O O . PRO A 1 102 ? 0.208 5.623 -11.541 1.00 86.56 102 PRO A O 1
ATOM 795 N N . ILE A 1 103 ? 1.254 4.464 -9.922 1.00 88.88 103 ILE A N 1
ATOM 796 C CA . ILE A 1 103 ? 2.516 4.291 -10.657 1.00 88.88 103 ILE A CA 1
ATOM 797 C C . ILE A 1 103 ? 2.665 2.832 -11.070 1.00 88.88 103 ILE A C 1
ATOM 799 O O . ILE A 1 103 ? 2.749 1.951 -10.222 1.00 88.88 103 ILE A O 1
ATOM 803 N N . ALA A 1 104 ? 2.745 2.582 -12.377 1.00 85.19 104 ALA A N 1
ATOM 804 C CA . ALA A 1 104 ? 3.089 1.266 -12.899 1.00 85.19 104 ALA A CA 1
ATOM 805 C C . AL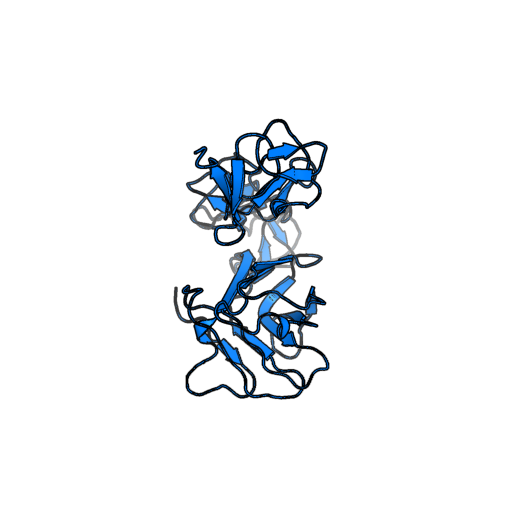A A 1 104 ? 4.552 0.918 -12.576 1.00 85.19 104 ALA A C 1
ATOM 807 O O . ALA A 1 104 ? 5.469 1.676 -12.913 1.00 85.19 104 ALA A O 1
ATOM 808 N N . GLY A 1 105 ? 4.768 -0.234 -11.947 1.00 89.25 105 GLY A N 1
ATOM 809 C CA . GLY A 1 105 ? 6.093 -0.768 -11.652 1.00 89.25 105 GLY A CA 1
ATOM 810 C C . GLY A 1 105 ? 6.041 -2.200 -11.131 1.00 89.25 105 GLY A C 1
ATOM 811 O O . GLY A 1 105 ? 4.979 -2.737 -10.843 1.00 89.25 105 GLY A O 1
ATOM 812 N N . ARG A 1 106 ? 7.206 -2.833 -11.054 1.00 89.94 106 ARG A N 1
ATOM 813 C CA . ARG A 1 106 ? 7.405 -4.175 -10.490 1.00 89.94 106 ARG A CA 1
ATOM 814 C C . ARG A 1 106 ? 8.124 -4.117 -9.144 1.00 89.94 106 ARG A C 1
ATOM 816 O O . ARG A 1 106 ? 7.902 -4.968 -8.297 1.00 89.94 106 ARG A O 1
ATOM 823 N N . TYR A 1 107 ? 8.957 -3.099 -8.949 1.00 93.88 107 TYR A N 1
ATOM 824 C CA . TYR A 1 107 ? 9.744 -2.910 -7.741 1.00 93.88 107 TYR A CA 1
ATOM 825 C C . TYR A 1 107 ? 9.200 -1.746 -6.929 1.00 93.88 107 TYR A C 1
ATOM 827 O O . TYR A 1 107 ? 8.957 -0.664 -7.477 1.00 93.88 107 TYR A O 1
ATOM 835 N N . VAL A 1 108 ? 9.087 -1.954 -5.621 1.00 96.94 108 VAL A N 1
ATOM 836 C CA . VAL A 1 108 ? 8.871 -0.892 -4.634 1.00 96.94 108 VAL A CA 1
ATOM 837 C C . VAL A 1 108 ? 10.130 -0.779 -3.786 1.00 96.94 108 VAL A C 1
ATOM 839 O O . VAL A 1 108 ? 10.686 -1.792 -3.366 1.00 96.94 108 VAL A O 1
ATOM 842 N N . THR A 1 109 ? 10.608 0.443 -3.553 1.00 96.88 109 THR A N 1
ATOM 843 C CA . THR A 1 109 ? 11.764 0.714 -2.687 1.00 96.88 109 THR A CA 1
ATOM 844 C C . THR A 1 109 ? 11.403 1.760 -1.646 1.00 96.88 109 THR A C 1
ATOM 846 O O . THR A 1 109 ? 10.926 2.842 -1.991 1.00 96.88 109 THR A O 1
ATOM 849 N N . ILE A 1 110 ? 11.687 1.446 -0.386 1.00 97.25 110 ILE A N 1
ATOM 850 C CA . ILE A 1 110 ? 11.579 2.331 0.771 1.00 97.25 110 ILE A CA 1
ATOM 851 C C . ILE A 1 110 ? 12.998 2.744 1.157 1.00 97.25 110 ILE A C 1
ATOM 853 O O . ILE A 1 110 ? 13.813 1.909 1.552 1.00 97.25 110 ILE A O 1
ATOM 857 N N . LEU A 1 111 ? 13.299 4.032 1.027 1.00 95.81 111 LEU A N 1
ATOM 858 C CA . LEU A 1 111 ? 14.613 4.615 1.282 1.00 95.81 111 LEU A CA 1
ATOM 859 C C . LEU A 1 111 ? 14.524 5.606 2.436 1.00 95.81 111 LEU A C 1
ATOM 861 O O . LEU A 1 111 ? 13.722 6.535 2.396 1.00 95.81 111 LEU A O 1
ATOM 865 N N . LEU A 1 112 ? 15.406 5.475 3.420 1.00 95.00 112 LEU A N 1
ATOM 866 C CA . LEU A 1 112 ? 15.592 6.500 4.441 1.00 95.00 112 LEU A CA 1
ATOM 867 C C . LEU A 1 112 ? 16.573 7.552 3.898 1.00 95.00 112 LEU A C 1
ATOM 869 O O . LEU A 1 112 ? 17.781 7.329 3.854 1.00 95.00 112 LEU A O 1
ATOM 873 N N . ARG A 1 113 ? 16.074 8.692 3.416 1.00 91.50 113 ARG A N 1
ATOM 874 C CA . ARG A 1 113 ? 16.873 9.640 2.628 1.00 91.50 113 ARG A CA 1
ATOM 875 C C . ARG A 1 113 ? 17.772 10.521 3.493 1.00 91.50 113 ARG A C 1
ATOM 877 O O . ARG A 1 113 ? 17.340 11.165 4.440 1.00 91.50 113 ARG A O 1
ATOM 884 N N . GLY A 1 114 ? 19.030 10.635 3.081 1.00 84.12 114 GLY A N 1
ATOM 885 C CA . GLY A 1 114 ? 19.998 11.598 3.599 1.00 84.12 114 GLY A CA 1
ATOM 886 C C . GLY A 1 114 ? 20.626 11.233 4.941 1.00 84.12 114 GLY A C 1
ATOM 887 O O . GLY A 1 114 ? 21.501 11.973 5.387 1.00 84.12 114 GLY A O 1
ATOM 888 N N . MET A 1 115 ? 20.244 10.114 5.566 1.00 77.69 115 MET A N 1
ATOM 889 C CA . MET A 1 115 ? 20.660 9.813 6.937 1.00 77.69 115 MET A CA 1
ATOM 890 C C . MET A 1 115 ? 21.563 8.585 7.050 1.00 77.69 115 MET A C 1
ATOM 892 O O . MET A 1 115 ? 21.450 7.633 6.278 1.00 77.69 115 MET A O 1
ATOM 896 N N . LEU A 1 116 ? 22.461 8.613 8.041 1.00 86.31 116 LEU A N 1
ATOM 897 C CA . LEU A 1 116 ? 23.250 7.462 8.481 1.00 86.31 116 LEU A CA 1
ATOM 898 C C . LEU A 1 116 ? 22.528 6.806 9.659 1.00 86.31 116 LEU A C 1
ATOM 900 O O . LEU A 1 116 ? 22.739 7.190 10.802 1.00 86.31 116 LEU A O 1
ATOM 904 N N . HIS A 1 117 ? 21.632 5.868 9.369 1.00 88.94 117 HIS A N 1
ATOM 905 C CA . HIS A 1 117 ? 20.735 5.277 10.364 1.00 88.94 117 HIS A CA 1
ATOM 906 C C . HIS A 1 117 ? 20.420 3.810 10.042 1.00 88.94 117 HIS A C 1
ATOM 908 O O . HIS A 1 117 ? 20.924 3.241 9.072 1.00 88.94 117 HIS A O 1
ATOM 914 N N . HIS A 1 118 ? 19.621 3.188 10.909 1.00 92.00 118 HIS A N 1
ATOM 915 C CA . HIS A 1 118 ? 19.027 1.872 10.696 1.00 92.00 118 HIS A CA 1
ATOM 916 C C . HIS A 1 118 ? 17.636 2.031 10.088 1.00 92.00 118 HIS A C 1
ATOM 918 O O . HIS A 1 118 ? 16.879 2.887 10.540 1.00 92.00 118 HIS A O 1
ATOM 924 N N . LEU A 1 119 ? 17.284 1.169 9.139 1.00 95.25 119 LEU A N 1
ATOM 925 C CA . LEU A 1 119 ? 15.913 0.992 8.683 1.00 95.25 119 LEU A CA 1
ATOM 926 C C . LEU A 1 119 ? 15.333 -0.260 9.343 1.00 95.25 119 LEU A C 1
ATOM 928 O O . LEU A 1 119 ? 15.982 -1.309 9.373 1.00 95.25 119 LEU A O 1
ATOM 932 N N . SER A 1 120 ? 14.129 -0.136 9.895 1.00 94.94 120 SER A N 1
ATOM 933 C CA . SER A 1 120 ? 13.373 -1.259 10.446 1.00 94.94 120 SER A CA 1
ATOM 934 C C . SER A 1 120 ? 11.916 -1.143 10.048 1.00 94.94 120 SER A C 1
ATOM 936 O O . SER A 1 120 ? 11.302 -0.100 10.263 1.00 94.94 120 SER A O 1
ATOM 938 N N . LEU A 1 121 ? 11.383 -2.209 9.467 1.00 96.94 121 LEU A N 1
ATOM 939 C CA . LEU A 1 121 ? 10.012 -2.286 8.975 1.00 96.94 121 LEU A CA 1
ATOM 940 C C . LEU A 1 121 ? 9.411 -3.563 9.549 1.00 96.94 121 LEU A C 1
ATOM 942 O O . LEU A 1 121 ? 10.002 -4.626 9.362 1.00 96.94 121 LEU A O 1
ATOM 946 N N . ALA A 1 122 ? 8.307 -3.446 10.285 1.00 96.56 122 ALA A N 1
ATOM 947 C CA . ALA A 1 122 ? 7.605 -4.616 10.795 1.00 96.56 122 ALA A CA 1
ATOM 948 C C . ALA A 1 122 ? 6.863 -5.315 9.660 1.00 96.56 122 ALA A C 1
ATOM 950 O O . ALA A 1 122 ? 7.060 -6.496 9.453 1.00 96.56 122 ALA A O 1
ATOM 951 N N . GLU A 1 123 ? 6.109 -4.553 8.870 1.00 97.00 123 GLU A N 1
ATOM 952 C CA . GLU A 1 123 ? 5.385 -5.072 7.712 1.00 97.00 123 GLU A CA 1
ATOM 953 C C . GLU A 1 123 ? 5.231 -3.958 6.664 1.00 97.00 123 GLU A C 1
ATOM 955 O O . GLU A 1 123 ? 5.177 -2.768 7.002 1.00 97.00 123 GLU A O 1
ATOM 960 N N . VAL A 1 124 ? 5.169 -4.331 5.391 1.00 97.00 124 VAL A N 1
ATOM 961 C CA . VAL A 1 124 ? 4.941 -3.454 4.246 1.00 97.00 124 VAL A CA 1
ATOM 962 C C . VAL A 1 124 ? 3.858 -4.074 3.379 1.00 97.00 124 VAL A C 1
ATOM 964 O O . VAL A 1 124 ? 4.017 -5.171 2.857 1.00 97.00 124 VAL A O 1
ATOM 967 N N . GLN A 1 125 ? 2.777 -3.331 3.172 1.00 93.75 125 GLN A N 1
ATOM 968 C CA . GLN A 1 125 ? 1.685 -3.742 2.296 1.00 93.75 125 GLN A CA 1
ATOM 969 C C . GLN A 1 125 ? 1.656 -2.814 1.087 1.00 93.75 125 GLN A C 1
ATOM 971 O O . GLN A 1 125 ? 1.612 -1.588 1.230 1.00 93.75 125 GLN A O 1
ATOM 976 N N . VAL A 1 126 ? 1.690 -3.397 -0.108 1.00 93.75 126 VAL A N 1
ATOM 977 C CA . VAL A 1 126 ? 1.633 -2.663 -1.373 1.00 93.75 126 VAL A CA 1
ATOM 978 C C . VAL A 1 126 ? 0.245 -2.843 -1.969 1.00 93.75 126 VAL A C 1
ATOM 980 O O . VAL A 1 126 ? -0.094 -3.917 -2.456 1.00 93.75 126 VAL A O 1
ATOM 983 N N . LEU A 1 127 ? -0.546 -1.775 -1.953 1.00 85.62 127 LEU A N 1
ATOM 984 C CA . LEU A 1 127 ? -1.885 -1.760 -2.521 1.00 85.62 127 LEU A CA 1
ATOM 985 C C . LEU A 1 127 ? -1.816 -1.209 -3.941 1.00 85.62 127 LEU A C 1
ATOM 987 O O . LEU A 1 127 ? -1.242 -0.145 -4.212 1.00 85.62 127 LEU A O 1
ATOM 991 N N . GLY A 1 128 ? -2.436 -1.920 -4.867 1.00 84.00 128 GLY A N 1
ATOM 992 C CA . GLY A 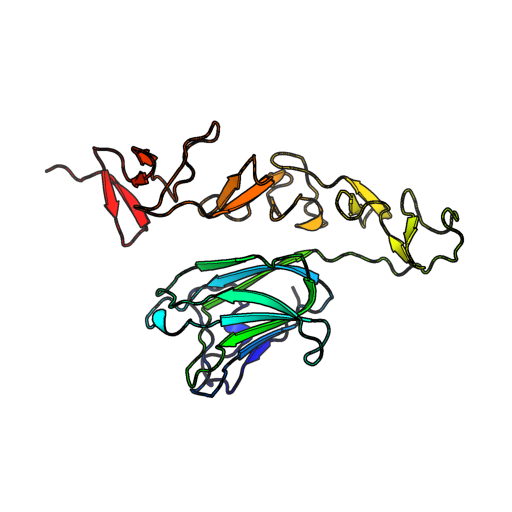1 128 ? -2.418 -1.566 -6.272 1.00 84.00 128 GLY A CA 1
ATOM 993 C C . GLY A 1 128 ? -3.233 -2.535 -7.103 1.00 84.00 128 GLY A C 1
ATOM 994 O O . GLY A 1 128 ? -3.899 -3.428 -6.594 1.00 84.00 128 GLY A O 1
ATOM 995 N N . TYR A 1 129 ? -3.181 -2.347 -8.411 1.00 74.81 129 TYR A N 1
ATOM 996 C CA . TYR A 1 129 ? -3.911 -3.181 -9.353 1.00 74.81 129 TYR A CA 1
ATOM 997 C C . TYR A 1 129 ? -2.992 -3.629 -10.472 1.00 74.81 129 TYR A C 1
ATOM 999 O O . TYR A 1 129 ? -2.151 -2.870 -10.947 1.00 74.81 129 TYR A O 1
ATOM 1007 N N . THR A 1 130 ? -3.146 -4.864 -10.927 1.00 71.75 130 THR A N 1
ATOM 1008 C CA . THR A 1 130 ? -2.525 -5.276 -12.183 1.00 71.75 130 THR A CA 1
ATOM 1009 C C . THR A 1 130 ? -3.485 -5.000 -13.311 1.00 71.75 130 THR A C 1
ATOM 1011 O O . THR A 1 130 ? -4.596 -5.525 -13.301 1.00 71.75 130 THR A O 1
ATOM 1014 N N . VAL A 1 131 ? -3.050 -4.222 -14.297 1.00 60.28 131 VAL A N 1
ATOM 1015 C CA . VAL A 1 131 ? -3.722 -4.225 -15.591 1.00 60.28 131 VAL A CA 1
ATOM 1016 C C . VAL A 1 131 ? -3.359 -5.564 -16.210 1.00 60.28 131 VAL A C 1
ATOM 1018 O O . VAL A 1 131 ? -2.208 -5.804 -16.571 1.00 60.28 131 VAL A O 1
ATOM 1021 N N . SER A 1 132 ? -4.306 -6.495 -16.226 1.00 50.81 132 SER A N 1
ATOM 1022 C CA . SER A 1 132 ? -4.162 -7.711 -17.010 1.00 50.81 132 SER A CA 1
ATOM 1023 C C . SER A 1 132 ? -4.236 -7.311 -18.479 1.00 50.81 132 SER A C 1
ATOM 1025 O O . SER A 1 132 ? -5.297 -7.393 -19.089 1.00 50.81 132 SER A O 1
ATOM 1027 N N . THR A 1 133 ? -3.124 -6.839 -19.039 1.00 46.31 133 THR A N 1
ATOM 1028 C CA . THR A 1 133 ? -2.969 -6.770 -20.486 1.00 46.31 133 THR A CA 1
ATOM 1029 C C . THR A 1 133 ? -2.907 -8.212 -20.960 1.00 46.31 133 THR A C 1
ATOM 1031 O O . THR A 1 133 ? -1.888 -8.894 -20.812 1.00 46.31 133 THR A O 1
ATOM 1034 N N . TYR A 1 134 ? -4.030 -8.725 -21.449 1.00 48.25 134 TYR A N 1
ATOM 1035 C CA . TYR A 1 134 ? -3.991 -9.947 -22.225 1.00 48.25 134 TYR A CA 1
ATOM 1036 C C . TYR A 1 134 ? -3.180 -9.611 -23.485 1.00 48.25 134 TYR A C 1
ATOM 1038 O O . TYR A 1 134 ? -3.532 -8.693 -24.221 1.00 48.25 134 TYR A O 1
ATOM 1046 N N . ASN A 1 135 ? -2.041 -10.285 -23.678 1.00 48.75 135 ASN A N 1
ATOM 1047 C CA . ASN A 1 135 ? -1.101 -10.059 -24.785 1.00 48.75 135 ASN A CA 1
ATOM 1048 C C . ASN A 1 135 ? -1.671 -10.575 -26.121 1.00 48.75 135 ASN A C 1
ATOM 1050 O O . ASN A 1 135 ? -1.058 -11.402 -26.796 1.00 48.75 135 ASN A O 1
ATOM 1054 N N . GLU A 1 136 ? -2.858 -10.122 -26.500 1.00 58.75 136 GLU A N 1
ATOM 1055 C CA . GLU A 1 136 ? -3.338 -10.229 -27.869 1.00 58.75 136 GLU A CA 1
ATOM 1056 C C . GLU A 1 136 ? -2.983 -8.920 -28.560 1.00 58.75 136 GLU A C 1
ATOM 1058 O O . GLU A 1 136 ? -3.608 -7.878 -28.364 1.00 58.75 136 GLU A O 1
ATOM 1063 N N . ASN A 1 137 ? -1.888 -8.980 -29.317 1.00 67.81 137 ASN A N 1
ATOM 1064 C CA . ASN A 1 137 ? -1.505 -7.893 -30.197 1.00 67.81 137 ASN A CA 1
ATOM 1065 C C . ASN A 1 137 ? -2.633 -7.697 -31.213 1.00 67.81 137 ASN A C 1
ATOM 1067 O O . ASN A 1 137 ? -2.970 -8.623 -31.953 1.00 67.81 137 ASN A O 1
ATOM 1071 N N . CYS A 1 138 ? -3.190 -6.496 -31.262 1.00 73.56 138 CYS A N 1
ATOM 1072 C CA . CYS A 1 138 ? -4.178 -6.103 -32.257 1.00 73.56 138 CYS A CA 1
ATOM 1073 C C . CYS A 1 138 ? -3.518 -5.209 -33.314 1.00 73.56 138 CYS A C 1
ATOM 1075 O O . CYS A 1 138 ? -2.595 -4.445 -33.024 1.00 73.56 138 CYS A O 1
ATOM 1077 N N . SER A 1 139 ? -3.968 -5.324 -34.564 1.00 67.56 139 SER A N 1
ATOM 1078 C CA . SER A 1 139 ? -3.490 -4.486 -35.671 1.00 67.56 139 SER A CA 1
ATOM 1079 C C . SER A 1 139 ? -4.425 -3.285 -35.818 1.00 67.56 139 SER A C 1
ATOM 1081 O O . SER A 1 139 ? -5.638 -3.449 -35.818 1.00 67.56 139 SER A O 1
ATOM 1083 N N . THR A 1 140 ? -3.888 -2.066 -35.896 1.00 58.53 140 THR A N 1
ATOM 1084 C CA . THR A 1 140 ? -4.694 -0.851 -36.115 1.00 58.53 140 THR A CA 1
ATOM 1085 C C . THR A 1 140 ? -5.216 -0.813 -37.565 1.00 58.53 140 THR A C 1
ATOM 1087 O O . THR A 1 140 ? -4.505 -1.270 -38.465 1.00 58.53 140 THR A O 1
ATOM 1090 N N . PRO A 1 141 ? -6.449 -0.312 -37.822 1.00 54.03 141 PRO A N 1
ATOM 1091 C CA . PRO A 1 141 ? -7.012 0.943 -37.304 1.00 54.03 141 PRO A CA 1
ATOM 1092 C C . PRO A 1 141 ? -7.892 0.798 -36.050 1.00 54.03 141 PRO A C 1
ATOM 1094 O O . PRO A 1 141 ? -8.373 -0.280 -35.723 1.00 54.03 141 PRO A O 1
ATOM 1097 N N . VAL A 1 142 ? -8.114 1.918 -35.350 1.00 51.16 142 VAL A N 1
ATOM 1098 C CA . VAL A 1 142 ? -9.071 2.043 -34.233 1.00 51.16 142 VAL A CA 1
ATOM 1099 C C . VAL A 1 142 ? -10.436 1.485 -34.659 1.00 51.16 142 VAL A C 1
ATOM 1101 O O . VAL A 1 142 ? -11.002 1.958 -35.641 1.00 51.16 142 VAL A O 1
ATOM 1104 N N . GLY A 1 143 ? -10.948 0.491 -33.926 1.00 51.66 143 GLY A N 1
ATOM 1105 C CA . GLY A 1 143 ? -12.231 -0.166 -34.210 1.00 51.66 143 GLY A CA 1
ATOM 1106 C C . GLY A 1 143 ? -12.149 -1.501 -34.961 1.00 51.66 143 GLY A C 1
ATOM 1107 O O . GLY A 1 143 ? -13.192 -2.011 -35.364 1.00 51.66 143 GLY A O 1
ATOM 1108 N N . ASP A 1 144 ? -10.960 -2.078 -35.160 1.00 52.38 144 ASP A N 1
ATOM 1109 C CA . ASP A 1 144 ? -10.849 -3.418 -35.746 1.00 52.38 144 ASP A CA 1
ATOM 1110 C C . ASP A 1 144 ? -11.374 -4.508 -34.787 1.00 52.38 144 ASP A C 1
ATOM 1112 O O . ASP A 1 144 ? -11.095 -4.488 -33.585 1.00 52.38 144 ASP A O 1
ATOM 1116 N N . ALA A 1 145 ? -12.104 -5.487 -35.325 1.00 57.84 145 ALA A N 1
ATOM 1117 C CA . ALA A 1 145 ? -12.763 -6.582 -34.597 1.00 57.84 145 ALA A CA 1
ATOM 1118 C C . ALA A 1 145 ? -11.779 -7.650 -34.062 1.00 57.84 145 ALA A C 1
ATOM 1120 O O . ALA A 1 145 ? -12.141 -8.813 -33.886 1.00 57.84 145 ALA A O 1
ATOM 1121 N N . SER A 1 146 ? -10.515 -7.274 -33.849 1.00 68.00 146 SER A N 1
ATOM 1122 C CA . SER A 1 146 ? -9.441 -8.168 -33.405 1.00 68.00 146 SER A CA 1
ATOM 1123 C C . SER A 1 146 ? -9.435 -8.402 -31.894 1.00 68.00 146 SER A C 1
ATOM 1125 O O . SER A 1 146 ? -8.872 -9.396 -31.440 1.00 68.00 146 SER A O 1
ATOM 1127 N N . CYS A 1 147 ? -10.076 -7.522 -31.123 1.00 71.88 147 CYS A N 1
ATOM 1128 C CA . CYS A 1 147 ? -10.220 -7.671 -29.681 1.00 71.88 147 CYS A CA 1
ATOM 1129 C C . CYS A 1 147 ? -11.537 -8.365 -29.323 1.00 71.88 147 CYS A C 1
ATOM 1131 O O . CYS A 1 147 ? -12.579 -8.113 -29.926 1.00 71.88 147 CYS A O 1
ATOM 1133 N N . TYR A 1 148 ? -11.492 -9.259 -28.335 1.00 74.69 148 TYR A N 1
ATOM 1134 C CA . TYR A 1 148 ? -12.665 -10.023 -27.918 1.00 74.69 148 TYR A CA 1
ATOM 1135 C C . TYR A 1 148 ? -13.682 -9.147 -27.176 1.00 74.69 148 TYR A C 1
ATOM 1137 O O . TYR A 1 148 ? -13.335 -8.244 -26.413 1.00 74.69 148 TYR A O 1
ATOM 1145 N N . ASN A 1 149 ? -14.961 -9.482 -27.356 1.00 81.06 149 ASN A N 1
ATOM 1146 C CA . ASN A 1 149 ? -16.094 -8.851 -26.681 1.00 81.06 149 ASN A CA 1
ATOM 1147 C C . ASN A 1 149 ? -16.137 -7.325 -26.875 1.00 81.06 149 ASN A C 1
ATOM 1149 O O . ASN A 1 149 ? -16.259 -6.845 -27.995 1.00 81.06 149 ASN A O 1
ATOM 1153 N N . ASN A 1 150 ? -16.111 -6.573 -25.774 1.00 83.19 150 ASN A N 1
ATOM 1154 C CA . ASN A 1 150 ? -16.186 -5.115 -25.732 1.00 83.19 150 ASN A CA 1
ATOM 1155 C C . ASN A 1 150 ? -14.823 -4.460 -25.452 1.00 83.19 150 ASN A C 1
ATOM 1157 O O . ASN A 1 150 ? -14.778 -3.318 -24.998 1.00 83.19 150 ASN A O 1
ATOM 1161 N N . MET A 1 151 ? -13.724 -5.186 -25.658 1.00 79.50 151 MET A N 1
ATOM 1162 C CA . MET A 1 151 ? -12.377 -4.625 -25.581 1.00 79.50 151 MET A CA 1
ATOM 1163 C C . MET A 1 151 ? -12.047 -3.864 -26.870 1.00 79.50 151 MET A C 1
ATOM 1165 O O . MET A 1 151 ? -12.552 -4.192 -27.944 1.00 79.50 151 MET A O 1
ATOM 1169 N N . VAL A 1 152 ? -11.164 -2.873 -26.778 1.00 78.62 152 VAL A N 1
ATOM 1170 C CA . VAL A 1 152 ? -10.727 -2.063 -27.918 1.00 78.62 152 VAL A CA 1
ATOM 1171 C C . VAL A 1 152 ? -9.214 -2.111 -28.069 1.00 78.62 152 VAL A C 1
ATOM 1173 O O . VAL A 1 152 ? -8.470 -2.304 -27.110 1.00 78.62 152 VAL A O 1
ATOM 1176 N N . CYS A 1 153 ? -8.741 -1.927 -29.297 1.00 76.44 153 CYS A N 1
ATOM 1177 C CA . CYS A 1 153 ? -7.315 -1.880 -29.575 1.00 76.44 153 CYS A CA 1
ATOM 1178 C C . CYS A 1 153 ? -6.725 -0.525 -29.152 1.00 76.44 153 CYS A C 1
ATOM 1180 O O . CYS A 1 153 ? -6.907 0.482 -29.843 1.00 76.44 153 CYS A O 1
ATOM 1182 N N . VAL A 1 154 ? -5.989 -0.495 -28.041 1.00 73.25 154 VAL A N 1
ATOM 1183 C CA . VAL A 1 154 ? -5.284 0.685 -27.527 1.00 73.25 154 VAL A CA 1
ATOM 1184 C C . VAL A 1 154 ? -3.788 0.500 -27.754 1.00 73.25 154 VAL A C 1
ATOM 1186 O O . VAL A 1 154 ? -3.134 -0.317 -27.115 1.00 73.25 154 VAL A O 1
ATOM 1189 N N . SER A 1 155 ? -3.218 1.274 -28.681 1.00 73.06 155 SER A N 1
ATOM 1190 C CA . SER A 1 155 ? -1.775 1.244 -28.990 1.00 73.06 155 SER A CA 1
ATOM 1191 C C . SER A 1 155 ? -1.227 -0.150 -29.353 1.00 73.06 155 SER A C 1
ATOM 1193 O O . SER A 1 155 ? -0.091 -0.477 -29.021 1.00 73.06 155 SER A O 1
ATOM 1195 N N . GLY A 1 156 ? -2.027 -0.966 -30.050 1.00 71.94 156 GLY A N 1
ATOM 1196 C CA . GLY A 1 156 ? -1.634 -2.310 -30.492 1.00 71.94 156 GLY A CA 1
ATOM 1197 C C . GLY A 1 156 ? -1.879 -3.423 -29.470 1.00 71.94 156 GLY A C 1
ATOM 1198 O O . GLY A 1 156 ? -1.452 -4.552 -29.701 1.00 71.94 156 GLY A O 1
ATOM 1199 N N . ILE A 1 157 ? -2.573 -3.128 -28.365 1.00 75.62 157 ILE A N 1
ATOM 1200 C CA . ILE A 1 157 ? -2.949 -4.094 -27.325 1.00 75.62 157 ILE A CA 1
ATOM 1201 C C . ILE A 1 157 ? -4.458 -4.006 -27.075 1.00 75.62 157 ILE A C 1
ATOM 1203 O O . ILE A 1 157 ? -5.015 -2.909 -27.038 1.00 75.62 157 ILE A O 1
ATOM 1207 N N . CYS A 1 158 ? -5.124 -5.146 -26.894 1.00 75.75 158 CYS A N 1
ATOM 1208 C CA . CYS A 1 158 ? -6.521 -5.167 -26.472 1.00 75.75 158 CYS A CA 1
ATOM 1209 C C . CYS A 1 158 ? -6.657 -4.734 -25.007 1.00 75.75 158 CYS A C 1
ATOM 1211 O O . CYS A 1 158 ? -6.145 -5.401 -24.106 1.00 75.75 158 CYS A O 1
ATOM 1213 N N . ASP A 1 159 ? -7.373 -3.637 -24.774 1.00 77.81 159 ASP A N 1
ATOM 1214 C CA . ASP A 1 159 ? -7.612 -3.064 -23.448 1.00 77.81 159 ASP A CA 1
ATOM 1215 C C . ASP A 1 159 ? -9.024 -2.458 -23.364 1.00 77.81 159 ASP A C 1
ATOM 1217 O O . ASP A 1 159 ? -9.764 -2.395 -24.351 1.00 77.81 159 ASP A O 1
ATOM 1221 N N . CYS A 1 160 ? -9.428 -2.030 -22.175 1.00 79.62 160 CYS A N 1
ATOM 1222 C CA . CYS A 1 160 ? -10.682 -1.324 -21.977 1.00 79.62 160 CYS A CA 1
ATOM 1223 C C . CYS A 1 160 ? -10.600 0.103 -22.511 1.00 79.62 160 CYS A C 1
ATOM 1225 O O . CYS A 1 160 ? -9.622 0.814 -22.293 1.00 79.62 160 CYS A O 1
ATOM 1227 N N . GLU A 1 161 ? -11.664 0.538 -23.185 1.00 78.00 161 GLU A N 1
ATOM 1228 C CA . GLU A 1 161 ? -11.746 1.870 -23.790 1.00 78.00 161 GLU A CA 1
ATOM 1229 C C . GLU A 1 161 ? -11.610 2.980 -22.741 1.00 78.00 161 GLU A C 1
ATOM 1231 O O . GLU A 1 161 ? -11.026 4.032 -23.007 1.00 78.00 161 GLU A O 1
ATOM 1236 N N . ILE A 1 162 ? -12.110 2.728 -21.525 1.00 79.44 162 ILE A N 1
ATOM 1237 C CA . ILE A 1 162 ? -12.108 3.695 -20.426 1.00 79.44 162 ILE A CA 1
ATOM 1238 C C . ILE A 1 162 ? -11.478 3.060 -19.174 1.00 79.44 162 ILE A C 1
ATOM 1240 O O . ILE A 1 162 ? -12.199 2.678 -18.249 1.00 79.44 162 ILE A O 1
ATOM 1244 N N . PRO A 1 163 ? -10.135 2.986 -19.071 1.00 67.75 163 PRO A N 1
ATOM 1245 C CA . PRO A 1 163 ? -9.446 2.330 -17.949 1.00 67.75 163 PRO A CA 1
ATOM 1246 C C . PRO A 1 163 ? -9.734 2.952 -16.574 1.00 67.75 163 PRO A C 1
ATOM 1248 O O . PRO A 1 163 ? -9.543 2.320 -15.542 1.00 67.75 163 PRO A O 1
ATOM 1251 N N . ALA A 1 164 ? -10.191 4.209 -16.538 1.00 70.38 164 ALA A N 1
ATOM 1252 C CA . ALA A 1 164 ? -10.575 4.894 -15.302 1.00 70.38 164 ALA A CA 1
ATOM 1253 C C . ALA A 1 164 ? -11.936 4.440 -14.741 1.00 70.38 164 ALA A C 1
ATOM 1255 O O . ALA A 1 164 ? -12.244 4.722 -13.586 1.00 70.38 164 ALA A O 1
ATOM 1256 N N . MET A 1 165 ? -12.760 3.780 -15.559 1.00 80.62 165 MET A N 1
ATOM 1257 C CA . MET A 1 165 ? -14.120 3.353 -15.209 1.00 80.62 165 MET A CA 1
ATOM 1258 C C . MET A 1 165 ? -14.381 1.879 -15.508 1.00 80.62 165 MET A C 1
ATOM 1260 O O . MET A 1 165 ? -15.465 1.380 -15.215 1.00 80.62 165 MET A O 1
ATOM 1264 N N . GLN A 1 166 ? -13.422 1.183 -16.109 1.00 84.69 166 GLN A N 1
ATOM 1265 C CA . GLN A 1 166 ? -13.547 -0.211 -16.487 1.00 84.69 166 GLN A CA 1
ATOM 1266 C C . GLN A 1 166 ? -12.329 -0.997 -16.023 1.00 84.69 166 GLN A C 1
ATOM 1268 O O . GLN A 1 166 ? -11.210 -0.490 -16.019 1.00 84.69 166 GLN A O 1
ATOM 1273 N N . TYR A 1 167 ? -12.560 -2.255 -15.671 1.00 80.12 167 TYR A N 1
ATOM 1274 C CA . TYR A 1 167 ? -11.519 -3.232 -15.405 1.00 80.12 167 TYR A CA 1
ATOM 1275 C C . TYR A 1 167 ? -11.699 -4.438 -16.324 1.00 80.12 167 TYR A C 1
ATOM 1277 O O . TYR A 1 167 ? -12.800 -4.746 -16.787 1.00 80.12 167 TYR A O 1
ATOM 1285 N N . HIS A 1 168 ? -10.603 -5.140 -16.577 1.00 77.44 168 HIS A N 1
ATOM 1286 C CA . HIS A 1 168 ? -10.625 -6.358 -17.369 1.00 77.44 168 HIS A CA 1
ATOM 1287 C C . HIS A 1 168 ? -11.070 -7.553 -16.516 1.00 77.44 168 HIS A C 1
ATOM 1289 O O . HIS A 1 168 ? -10.473 -7.852 -15.478 1.00 77.44 168 HIS A O 1
ATOM 1295 N N . TYR A 1 169 ? -12.089 -8.273 -16.979 1.00 80.94 169 TYR A N 1
ATOM 1296 C CA . TYR A 1 169 ? -12.578 -9.493 -16.356 1.00 80.94 169 TYR A CA 1
ATOM 1297 C C . TYR A 1 169 ? -12.048 -10.727 -17.106 1.00 80.94 169 TYR A C 1
ATOM 1299 O O . TYR A 1 169 ? -12.434 -10.982 -18.248 1.00 80.94 169 TYR A O 1
ATOM 1307 N N . PRO A 1 170 ? -11.159 -11.524 -16.487 1.00 70.12 170 PRO A N 1
ATOM 1308 C CA . PRO A 1 170 ? -10.386 -12.549 -17.181 1.00 70.12 170 PRO A CA 1
ATOM 1309 C C . PRO A 1 170 ? -11.200 -13.782 -17.570 1.00 70.12 170 PRO A C 1
ATOM 1311 O O . PRO A 1 170 ? -10.760 -14.539 -18.429 1.00 70.12 170 PRO A O 1
ATOM 1314 N N . TYR A 1 171 ? -12.358 -14.008 -16.943 1.00 75.75 171 TYR A N 1
ATOM 1315 C CA . TYR A 1 171 ? -13.139 -15.224 -17.165 1.00 75.75 171 TYR A CA 1
ATOM 1316 C C . TYR A 1 171 ? -13.857 -15.215 -18.517 1.00 75.75 171 TYR A C 1
ATOM 1318 O O . TYR A 1 171 ? -13.769 -16.182 -19.266 1.00 75.75 171 TYR A O 1
ATOM 1326 N N . ASP A 1 172 ? -14.536 -14.114 -18.844 1.00 80.75 172 ASP A N 1
ATOM 1327 C CA . ASP A 1 172 ? -15.221 -13.953 -20.129 1.00 80.75 172 ASP A CA 1
ATOM 1328 C C . ASP A 1 172 ? -14.443 -13.071 -21.115 1.00 80.75 172 ASP A C 1
ATOM 1330 O O . ASP A 1 172 ? -14.927 -12.855 -22.221 1.00 80.75 172 ASP A O 1
ATOM 1334 N N . LYS A 1 173 ? -13.234 -12.614 -20.745 1.00 75.44 173 LYS A N 1
ATOM 1335 C CA . LYS A 1 173 ? -12.367 -11.727 -21.541 1.00 75.44 173 LYS A CA 1
ATOM 1336 C C . LYS A 1 173 ? -13.092 -10.451 -21.977 1.00 75.44 173 LYS A C 1
ATOM 1338 O O . LYS A 1 173 ? -13.157 -10.133 -23.164 1.00 75.44 173 LYS A O 1
ATOM 1343 N N . SER A 1 174 ? -13.711 -9.756 -21.029 1.00 82.56 174 SER A N 1
ATOM 1344 C CA . SER A 1 174 ? -14.474 -8.534 -21.300 1.00 82.56 174 SER A CA 1
ATOM 1345 C C . SER A 1 174 ? -14.097 -7.403 -20.350 1.00 82.56 174 SER A C 1
ATOM 1347 O O . SER A 1 174 ? -13.510 -7.619 -19.290 1.00 82.56 174 SER A O 1
ATOM 1349 N N . CYS A 1 175 ? -14.459 -6.182 -20.720 1.00 85.06 175 CYS A N 1
ATOM 1350 C CA . CYS A 1 175 ? -14.366 -5.016 -19.856 1.00 85.06 175 CYS A CA 1
ATOM 1351 C C . CYS A 1 175 ? -15.647 -4.865 -19.038 1.00 85.06 175 CYS A C 1
ATOM 1353 O O . CYS A 1 175 ? -16.751 -4.815 -19.590 1.00 85.06 175 CYS A O 1
ATOM 1355 N N . LYS A 1 176 ? -15.506 -4.777 -17.715 1.00 87.75 176 LYS A N 1
ATOM 1356 C CA . LYS A 1 176 ? -16.607 -4.562 -16.768 1.00 87.75 176 LYS A CA 1
ATOM 1357 C C . LYS A 1 176 ? -16.472 -3.192 -16.125 1.00 87.75 176 LYS A C 1
ATOM 1359 O O . LYS A 1 176 ? -15.363 -2.700 -15.954 1.00 87.75 176 LYS A O 1
ATOM 1364 N N . ALA A 1 177 ? -17.596 -2.579 -15.768 1.00 89.50 177 ALA A N 1
ATOM 1365 C CA . ALA A 1 177 ? -17.591 -1.312 -15.048 1.00 89.50 177 ALA A CA 1
ATOM 1366 C C . ALA A 1 177 ? -16.984 -1.488 -13.649 1.00 89.50 177 ALA A C 1
ATOM 1368 O O . ALA A 1 177 ? -17.291 -2.461 -12.959 1.00 89.50 177 ALA A O 1
ATOM 1369 N N . ILE A 1 178 ? -16.137 -0.545 -13.242 1.00 87.31 178 ILE A N 1
ATOM 1370 C CA . ILE A 1 178 ? -15.633 -0.452 -11.872 1.00 87.31 178 ILE A CA 1
ATOM 1371 C C . ILE A 1 178 ? -16.810 -0.159 -10.938 1.00 87.31 178 ILE A C 1
ATOM 1373 O O . ILE A 1 178 ? -17.636 0.708 -11.221 1.00 87.31 178 ILE A O 1
ATOM 1377 N N . SER A 1 179 ? -16.863 -0.887 -9.831 1.00 91.62 179 SER A N 1
ATOM 1378 C CA . SER A 1 179 ? -17.895 -0.786 -8.805 1.00 91.62 179 SER A CA 1
ATOM 1379 C C . SER A 1 179 ? -17.503 0.245 -7.743 1.00 91.62 179 SER A C 1
ATOM 1381 O O . SER A 1 179 ? -16.330 0.401 -7.391 1.00 91.62 179 SER A O 1
ATOM 1383 N N . THR A 1 180 ? -18.482 0.997 -7.264 1.00 92.00 180 THR A N 1
ATOM 1384 C CA . THR A 1 180 ? -18.326 2.022 -6.226 1.00 92.00 180 THR A CA 1
ATOM 1385 C C . THR A 1 180 ? -18.681 1.465 -4.847 1.00 92.00 180 THR A C 1
ATOM 1387 O O . THR A 1 180 ? -18.978 0.281 -4.709 1.00 92.00 180 THR A O 1
ATOM 1390 N N . TYR A 1 181 ? -18.575 2.289 -3.803 1.00 91.12 181 TYR A N 1
ATOM 1391 C CA . TYR A 1 181 ? -18.841 1.864 -2.429 1.00 91.12 181 TYR A CA 1
ATOM 1392 C C . TYR A 1 181 ? -20.203 1.174 -2.298 1.00 91.12 181 TYR A C 1
ATOM 1394 O O . TYR A 1 181 ? -21.206 1.675 -2.807 1.00 91.12 181 TYR A O 1
ATOM 1402 N N . ASN A 1 182 ? -20.225 0.045 -1.587 1.00 92.50 182 ASN A N 1
ATOM 1403 C CA . ASN A 1 182 ? -21.417 -0.770 -1.350 1.00 92.50 182 ASN A CA 1
ATOM 1404 C C . ASN A 1 182 ? -22.040 -1.407 -2.615 1.00 92.50 182 ASN A C 1
ATOM 1406 O O . ASN A 1 182 ? -23.182 -1.868 -2.587 1.00 92.50 182 ASN A O 1
ATOM 1410 N N . GLU A 1 183 ? -21.303 -1.469 -3.726 1.00 93.81 183 GLU A N 1
ATOM 1411 C CA . GLU A 1 183 ? -21.704 -2.207 -4.926 1.00 93.81 183 GLU A CA 1
ATOM 1412 C C . GLU A 1 183 ? -21.011 -3.572 -5.021 1.00 93.81 183 GLU A C 1
ATOM 1414 O O . GLU A 1 183 ? -19.942 -3.802 -4.448 1.00 93.81 183 GLU A O 1
ATOM 1419 N N . ASN A 1 184 ? -21.629 -4.487 -5.774 1.00 92.19 184 ASN A N 1
ATOM 1420 C CA . ASN A 1 184 ? -21.100 -5.829 -5.996 1.00 92.19 184 ASN A CA 1
ATOM 1421 C C . ASN A 1 184 ? -19.794 -5.784 -6.786 1.00 92.19 184 ASN A C 1
ATOM 1423 O O . ASN A 1 184 ? -19.754 -5.260 -7.895 1.00 92.19 184 ASN A O 1
ATOM 1427 N N . CYS A 1 185 ? -18.771 -6.446 -6.267 1.00 89.81 185 CYS A N 1
ATOM 1428 C CA . CYS A 1 185 ? -17.462 -6.565 -6.887 1.00 89.81 185 CYS A CA 1
ATOM 1429 C C . CYS A 1 185 ? -17.085 -8.027 -7.119 1.00 89.81 185 CYS A C 1
ATOM 1431 O O . CYS A 1 185 ? -17.744 -8.957 -6.650 1.00 89.81 185 CYS A O 1
ATOM 1433 N N . SER A 1 186 ? -15.996 -8.248 -7.854 1.00 83.69 186 SER A N 1
ATOM 1434 C CA . SER A 1 186 ? -15.510 -9.594 -8.141 1.00 83.69 186 SER A CA 1
ATOM 1435 C C . SER A 1 186 ? -14.227 -9.888 -7.372 1.00 83.69 186 SER A C 1
ATOM 1437 O O . SER A 1 186 ? -13.149 -9.414 -7.730 1.00 83.69 186 SER A O 1
ATOM 1439 N N . THR A 1 187 ? -14.309 -10.804 -6.409 1.00 75.88 187 THR A N 1
ATOM 1440 C CA . THR A 1 187 ? -13.146 -11.292 -5.645 1.00 75.88 187 THR A CA 1
ATOM 1441 C C . THR A 1 187 ? -12.096 -11.982 -6.525 1.00 75.88 187 THR A C 1
ATOM 1443 O O . THR A 1 187 ? -10.920 -12.010 -6.178 1.00 75.88 187 THR A O 1
ATOM 1446 N N . LEU A 1 188 ? -12.486 -12.480 -7.706 1.00 69.12 188 LEU A N 1
ATOM 1447 C CA . LEU A 1 188 ? -11.595 -13.155 -8.662 1.00 69.12 188 LEU A CA 1
ATOM 1448 C C . LEU A 1 188 ? -10.578 -12.224 -9.341 1.00 69.12 188 LEU A C 1
ATOM 1450 O O . LEU A 1 188 ? -9.585 -12.700 -9.885 1.00 69.12 188 LEU A O 1
ATOM 1454 N N . VAL A 1 189 ? -10.825 -10.913 -9.332 1.00 66.19 189 VAL A N 1
ATOM 1455 C CA . VAL A 1 189 ? -9.931 -9.890 -9.910 1.00 66.19 189 VAL A CA 1
ATOM 1456 C C . VAL A 1 189 ? -9.379 -8.932 -8.849 1.00 66.19 189 VAL A C 1
ATOM 1458 O O . VAL A 1 189 ? -8.744 -7.930 -9.190 1.00 66.19 189 VAL A O 1
ATOM 1461 N N . GLY A 1 190 ? -9.590 -9.249 -7.567 1.00 65.69 190 GLY A N 1
ATOM 1462 C CA . GLY A 1 190 ? -9.132 -8.453 -6.429 1.00 65.69 190 GLY A CA 1
ATOM 1463 C C . GLY A 1 190 ? -9.584 -6.989 -6.490 1.00 65.69 190 GLY A C 1
ATOM 1464 O O . GLY A 1 190 ? -10.687 -6.671 -6.947 1.00 65.69 190 GLY A O 1
ATOM 1465 N N . ASP A 1 191 ? -8.682 -6.097 -6.081 1.00 63.44 191 ASP A N 1
ATOM 1466 C CA . ASP A 1 191 ? -8.916 -4.656 -5.861 1.00 63.44 191 ASP A CA 1
ATOM 1467 C C . ASP A 1 191 ? -9.094 -3.837 -7.148 1.00 63.44 191 ASP A C 1
ATOM 1469 O O . ASP A 1 191 ? -9.226 -2.614 -7.123 1.00 63.44 191 ASP A O 1
ATOM 1473 N N . THR A 1 192 ? -9.066 -4.491 -8.310 1.00 75.44 192 THR A N 1
ATOM 1474 C CA . THR A 1 192 ? -9.265 -3.827 -9.607 1.00 75.44 192 THR A CA 1
ATOM 1475 C C . THR A 1 192 ? -10.739 -3.566 -9.903 1.00 75.44 192 THR A C 1
ATOM 1477 O O . THR A 1 192 ? -11.064 -2.663 -10.670 1.00 75.44 192 THR A O 1
ATOM 1480 N N . SER A 1 193 ? -11.628 -4.345 -9.278 1.00 85.12 193 SER A N 1
ATOM 1481 C CA . SER A 1 193 ? -13.072 -4.237 -9.482 1.00 85.12 193 SER A CA 1
ATOM 1482 C C . SER A 1 193 ? -13.713 -3.082 -8.711 1.00 85.12 193 SER A C 1
ATOM 1484 O O . SER A 1 193 ? -14.835 -2.705 -9.034 1.00 85.12 193 SER A O 1
ATOM 1486 N N . CYS A 1 194 ? -12.993 -2.489 -7.754 1.00 87.44 194 CYS A N 1
ATOM 1487 C CA . CYS A 1 194 ? -13.472 -1.402 -6.910 1.00 87.44 194 CYS A CA 1
ATOM 1488 C C . CYS A 1 194 ? -12.813 -0.061 -7.239 1.00 87.44 194 CYS A C 1
ATOM 1490 O O . CYS A 1 194 ? -11.638 0.022 -7.613 1.00 87.44 194 CYS A O 1
ATOM 1492 N N . TYR A 1 195 ? -13.591 1.011 -7.110 1.00 86.88 195 TYR A N 1
ATOM 1493 C CA . TYR A 1 195 ? -13.133 2.362 -7.399 1.00 86.88 195 TYR A CA 1
ATOM 1494 C C . TYR A 1 195 ? -12.099 2.839 -6.371 1.00 86.88 195 TYR A C 1
ATOM 1496 O O . TYR A 1 195 ? -12.178 2.547 -5.180 1.00 86.88 195 TYR A O 1
ATOM 1504 N N . ASN A 1 196 ? -11.133 3.628 -6.841 1.00 84.06 196 ASN A N 1
ATOM 1505 C CA . ASN A 1 196 ? -10.122 4.268 -6.002 1.00 84.06 196 ASN A CA 1
ATOM 1506 C C . ASN A 1 196 ? -9.314 3.270 -5.140 1.00 84.06 196 ASN A C 1
ATOM 1508 O O . ASN A 1 196 ? -8.746 2.330 -5.693 1.00 84.06 196 ASN A O 1
ATOM 1512 N N . ASN A 1 197 ? -9.192 3.483 -3.831 1.00 81.62 197 ASN A N 1
ATOM 1513 C CA . ASN A 1 197 ? -8.466 2.618 -2.895 1.00 81.62 197 ASN A CA 1
ATOM 1514 C C . ASN A 1 197 ? -9.384 1.670 -2.094 1.00 81.62 197 ASN A C 1
ATOM 1516 O O . ASN A 1 197 ? -8.964 1.164 -1.056 1.00 81.62 197 ASN A O 1
ATOM 1520 N N . MET A 1 198 ? -10.618 1.443 -2.557 1.00 86.12 198 MET A N 1
ATOM 1521 C CA . MET A 1 198 ? -11.493 0.398 -2.016 1.00 86.12 198 MET A CA 1
ATOM 1522 C C . MET A 1 198 ? -11.055 -0.984 -2.501 1.00 86.12 198 MET A C 1
ATOM 1524 O O . MET A 1 198 ? -10.457 -1.122 -3.572 1.00 86.12 198 MET A O 1
ATOM 1528 N N . VAL A 1 199 ? -11.411 -2.006 -1.732 1.00 85.38 199 VAL A N 1
ATOM 1529 C CA . VAL A 1 199 ? -11.102 -3.408 -2.017 1.00 85.38 199 VAL A CA 1
ATOM 1530 C C . VAL A 1 199 ? -12.380 -4.242 -2.009 1.00 85.38 199 VAL A C 1
ATOM 1532 O O . VAL A 1 199 ? -13.415 -3.831 -1.484 1.00 85.38 199 VAL A O 1
ATOM 1535 N N . CYS A 1 200 ? -12.324 -5.424 -2.617 1.00 86.94 200 CYS A N 1
ATOM 1536 C CA . CYS A 1 200 ? -13.491 -6.294 -2.712 1.00 86.94 200 CYS A CA 1
ATOM 1537 C C . CYS A 1 200 ? -13.634 -7.167 -1.453 1.00 86.94 200 CYS A C 1
ATOM 1539 O O . CYS A 1 200 ? -13.103 -8.279 -1.392 1.00 86.94 200 CYS A O 1
ATOM 1541 N N . VAL A 1 201 ? -14.360 -6.676 -0.445 1.00 87.00 201 VAL A N 1
ATOM 1542 C CA . VAL A 1 201 ? -14.601 -7.371 0.828 1.00 87.00 201 VAL A CA 1
ATOM 1543 C C . VAL A 1 201 ? -15.876 -8.200 0.726 1.00 87.00 201 VAL A C 1
ATOM 1545 O O . VAL A 1 201 ? -16.980 -7.677 0.637 1.00 87.00 201 VAL A O 1
ATOM 1548 N N . SER A 1 202 ? -15.740 -9.527 0.753 1.00 87.00 202 SER A N 1
ATOM 1549 C CA . SER A 1 202 ? -16.885 -10.455 0.707 1.00 87.00 202 SER A CA 1
ATOM 1550 C C . SER A 1 202 ? -17.837 -10.228 -0.481 1.00 87.00 202 SER A C 1
ATOM 1552 O O . SER A 1 202 ? -19.034 -10.482 -0.379 1.00 87.00 202 SER A O 1
ATOM 1554 N N . GLY A 1 203 ? -17.305 -9.769 -1.619 1.00 88.06 203 GLY A N 1
ATOM 1555 C CA . GLY A 1 203 ? -18.088 -9.495 -2.827 1.00 88.06 203 GLY A CA 1
ATOM 1556 C C . GLY A 1 203 ? -18.716 -8.102 -2.887 1.00 88.06 203 GLY A C 1
ATOM 1557 O O . GLY A 1 203 ? -19.440 -7.834 -3.842 1.00 88.06 203 GLY A O 1
ATOM 1558 N N . ILE A 1 204 ? -18.414 -7.216 -1.934 1.00 91.62 204 ILE A N 1
ATOM 1559 C CA . ILE A 1 204 ? -18.841 -5.813 -1.926 1.00 91.62 204 ILE A CA 1
ATOM 1560 C C . ILE A 1 204 ? -17.617 -4.890 -1.882 1.00 91.62 204 ILE A C 1
ATOM 1562 O O . ILE A 1 204 ? -16.638 -5.182 -1.193 1.00 91.62 204 ILE A O 1
ATOM 1566 N N . CYS A 1 205 ? -17.647 -3.785 -2.628 1.00 91.06 205 CYS A N 1
ATOM 1567 C CA . CYS A 1 205 ? -16.605 -2.767 -2.528 1.00 91.06 205 CYS A CA 1
ATOM 1568 C C . CYS A 1 205 ? -16.708 -2.014 -1.205 1.00 91.06 205 CYS A C 1
ATOM 1570 O O . CYS A 1 205 ? -17.684 -1.300 -0.963 1.00 91.06 205 CYS A O 1
ATOM 1572 N N . ASP A 1 206 ? -15.673 -2.152 -0.386 1.00 90.69 206 ASP A N 1
ATOM 1573 C CA . ASP A 1 206 ? -15.580 -1.544 0.937 1.00 90.69 206 ASP A CA 1
ATOM 1574 C C . ASP A 1 206 ? -14.108 -1.235 1.272 1.00 90.69 206 ASP A C 1
ATOM 1576 O O . ASP A 1 206 ? -13.184 -1.540 0.508 1.00 90.69 206 ASP A O 1
ATOM 1580 N N . CYS A 1 207 ? -13.872 -0.597 2.410 1.00 87.50 207 CYS A N 1
ATOM 1581 C CA . CYS A 1 207 ? -12.541 -0.364 2.934 1.00 87.50 207 CYS A CA 1
ATOM 1582 C C . CYS A 1 207 ? -11.947 -1.642 3.518 1.00 87.50 207 CYS A C 1
ATOM 1584 O O . CYS A 1 207 ? -12.602 -2.375 4.255 1.00 87.50 207 CYS A O 1
ATOM 1586 N N . GLU A 1 208 ? -10.671 -1.876 3.218 1.00 84.31 208 GLU A N 1
ATOM 1587 C CA . GLU A 1 208 ? -9.958 -3.099 3.594 1.00 84.31 208 GLU A CA 1
ATOM 1588 C C . GLU A 1 208 ? -9.948 -3.320 5.106 1.00 84.31 208 GLU A C 1
ATOM 1590 O O . GLU A 1 208 ? -10.108 -4.443 5.586 1.00 84.31 208 GLU A O 1
ATOM 1595 N N . ILE A 1 209 ? -9.792 -2.232 5.864 1.00 82.31 209 ILE A N 1
ATOM 1596 C CA . ILE A 1 209 ? -9.687 -2.275 7.318 1.00 82.31 209 ILE A CA 1
ATOM 1597 C C . ILE A 1 209 ? -10.747 -1.342 7.921 1.00 82.31 209 ILE A C 1
ATOM 1599 O O . ILE A 1 209 ? -10.414 -0.225 8.323 1.00 82.31 209 ILE A O 1
ATOM 1603 N N . PRO A 1 210 ? -12.016 -1.774 8.063 1.00 73.12 210 PRO A N 1
ATOM 1604 C CA . PRO A 1 210 ? -13.104 -0.922 8.565 1.00 73.12 210 PRO A CA 1
ATOM 1605 C C . PRO A 1 210 ? -12.851 -0.330 9.963 1.00 73.12 210 PRO A C 1
ATOM 1607 O O . PRO A 1 210 ? -13.372 0.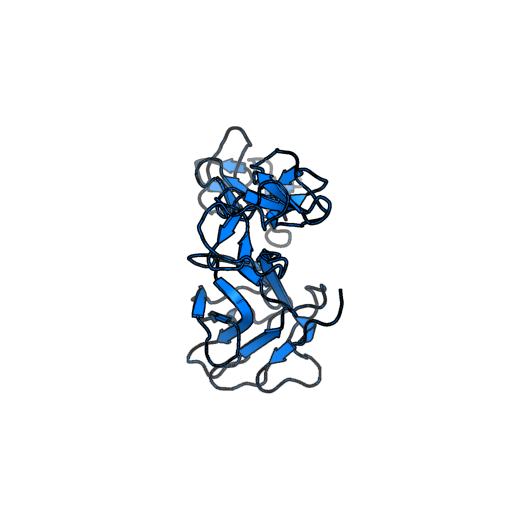727 10.317 1.00 73.12 210 PRO A O 1
ATOM 1610 N N . ALA A 1 211 ? -12.012 -0.993 10.769 1.00 70.62 211 ALA A N 1
ATOM 1611 C CA . ALA A 1 211 ? -11.596 -0.500 12.081 1.00 70.62 211 ALA A CA 1
ATOM 1612 C C . ALA A 1 211 ? -10.682 0.737 12.002 1.00 70.62 211 ALA A C 1
ATOM 1614 O O . ALA A 1 211 ? -10.692 1.565 12.913 1.00 70.62 211 ALA A O 1
ATOM 1615 N N . MET A 1 212 ? -9.886 0.860 10.935 1.00 77.94 212 MET A N 1
ATOM 1616 C CA . MET A 1 212 ? -8.903 1.933 10.731 1.00 77.94 212 MET A CA 1
ATOM 1617 C C . MET A 1 212 ? -9.300 2.921 9.642 1.00 77.94 212 MET A C 1
ATOM 1619 O O . MET A 1 212 ? -8.774 4.030 9.620 1.00 77.94 212 MET A O 1
ATOM 1623 N N . GLN A 1 213 ? -10.209 2.534 8.757 1.00 85.94 213 GLN A N 1
ATOM 1624 C CA . GLN A 1 213 ? -10.641 3.322 7.619 1.00 85.94 213 GLN A CA 1
ATOM 1625 C C . GLN A 1 213 ? -12.148 3.540 7.655 1.00 85.94 213 GLN A C 1
ATOM 1627 O O . GLN A 1 213 ? -12.903 2.774 8.257 1.00 85.94 213 GLN A O 1
ATOM 1632 N N . TYR A 1 214 ? -12.580 4.608 7.009 1.00 85.19 214 TYR A N 1
ATOM 1633 C CA . TYR A 1 214 ? -13.978 4.864 6.711 1.00 85.19 214 TYR A CA 1
ATOM 1634 C C . TYR A 1 214 ? -14.087 5.299 5.253 1.00 85.19 214 TYR A C 1
ATOM 1636 O O . TYR A 1 214 ? -13.140 5.856 4.696 1.00 85.19 214 TYR A O 1
ATOM 1644 N N . HIS A 1 215 ? -15.229 5.035 4.632 1.00 88.69 215 HIS A N 1
ATOM 1645 C CA . HIS A 1 215 ? -15.506 5.562 3.307 1.00 88.69 215 HIS A CA 1
ATOM 1646 C C . HIS A 1 215 ? -15.889 7.042 3.419 1.00 88.69 215 HIS A C 1
ATOM 1648 O O . HIS A 1 215 ? -16.804 7.393 4.163 1.00 88.69 215 HIS A O 1
ATOM 1654 N N . ASP A 1 216 ? -15.188 7.905 2.686 1.00 85.50 216 ASP A N 1
ATOM 1655 C CA . ASP A 1 216 ? -15.534 9.316 2.530 1.00 85.50 216 ASP A CA 1
ATOM 1656 C C . ASP A 1 216 ? -16.343 9.501 1.229 1.00 85.50 216 ASP A C 1
ATOM 1658 O O . ASP A 1 216 ? -15.779 9.376 0.134 1.00 85.50 216 ASP A O 1
ATOM 1662 N N . PRO A 1 217 ? -17.647 9.838 1.304 1.00 84.50 217 PRO A N 1
ATOM 1663 C CA . PRO A 1 217 ? -18.494 10.006 0.121 1.00 84.50 217 PRO A CA 1
ATOM 1664 C C . PRO A 1 217 ? -18.063 11.147 -0.810 1.00 84.50 217 PRO A C 1
ATOM 1666 O O . PRO A 1 217 ? -18.364 11.116 -2.007 1.00 84.50 217 PRO A O 1
ATOM 1669 N N . TYR A 1 218 ? -17.374 12.161 -0.283 1.00 83.44 218 TYR A N 1
ATOM 1670 C CA . TYR A 1 218 ? -16.914 13.310 -1.060 1.00 83.44 218 TYR A CA 1
ATOM 1671 C C . TYR A 1 218 ? -15.622 12.985 -1.802 1.00 83.44 218 TYR A C 1
ATOM 1673 O O . TYR A 1 218 ? -15.508 13.275 -2.996 1.00 83.44 218 TYR A O 1
ATOM 1681 N N . ALA A 1 219 ? -14.665 12.361 -1.111 1.00 83.62 219 ALA A N 1
ATOM 1682 C CA . ALA A 1 219 ? -13.409 11.929 -1.718 1.00 83.62 219 ALA A CA 1
ATOM 1683 C C . ALA A 1 219 ? -13.581 10.673 -2.597 1.00 83.62 219 ALA A C 1
ATOM 1685 O O . ALA A 1 219 ? -12.777 10.436 -3.505 1.00 83.62 219 ALA A O 1
ATOM 1686 N N . LYS A 1 220 ? -14.667 9.910 -2.386 1.00 86.25 220 LYS A N 1
ATOM 1687 C CA . LYS A 1 220 ? -14.947 8.620 -3.037 1.00 86.25 220 LYS A CA 1
ATOM 1688 C C . LYS A 1 220 ? -13.774 7.652 -2.853 1.00 86.25 220 LYS A C 1
ATOM 1690 O O . LYS A 1 220 ? -13.286 7.045 -3.814 1.00 86.25 220 LYS A O 1
ATOM 1695 N N . SER A 1 221 ? -13.279 7.583 -1.623 1.00 86.44 221 SER A N 1
ATOM 1696 C CA . SER A 1 221 ? -12.121 6.797 -1.187 1.00 86.44 221 SER A CA 1
ATOM 1697 C C . SER A 1 221 ? -12.290 6.330 0.251 1.00 86.44 221 SER A C 1
ATOM 1699 O O . SER A 1 221 ? -13.119 6.831 1.007 1.00 86.44 221 SER A O 1
ATOM 1701 N N . CYS A 1 222 ? -11.459 5.366 0.624 1.00 87.06 222 CYS A N 1
ATOM 1702 C CA . CYS A 1 222 ? -11.228 4.967 1.998 1.00 87.06 222 CYS A CA 1
ATOM 1703 C C . CYS A 1 222 ? -10.186 5.872 2.648 1.00 87.06 222 CYS A C 1
ATOM 1705 O O . CYS A 1 222 ? -9.007 5.837 2.287 1.00 87.06 222 CYS A O 1
ATOM 1707 N N . GLU A 1 223 ? -10.616 6.635 3.642 1.00 87.00 223 GLU A N 1
ATOM 1708 C CA . GLU A 1 223 ? -9.776 7.551 4.404 1.00 87.00 223 GLU A CA 1
ATOM 1709 C C . GLU A 1 223 ? -9.460 6.976 5.785 1.00 87.00 223 GLU A C 1
ATOM 1711 O O . GLU A 1 223 ? -10.215 6.180 6.347 1.00 87.00 223 GLU A O 1
ATOM 1716 N N . ALA A 1 224 ? -8.316 7.364 6.347 1.00 86.62 224 ALA A N 1
ATOM 1717 C CA . ALA A 1 224 ? -7.931 6.935 7.686 1.00 86.62 224 ALA A CA 1
ATOM 1718 C C . ALA A 1 224 ? -8.840 7.578 8.745 1.00 86.62 224 ALA A C 1
ATOM 1720 O O . ALA A 1 224 ? -9.092 8.783 8.725 1.00 86.62 224 ALA A O 1
ATOM 1721 N N . ARG A 1 225 ? -9.290 6.780 9.714 1.00 87.00 225 ARG A N 1
ATOM 1722 C CA . ARG A 1 225 ? -10.082 7.262 10.847 1.00 87.00 225 ARG A CA 1
ATOM 1723 C C . ARG A 1 225 ? -9.244 8.147 11.772 1.00 87.00 225 ARG A C 1
ATOM 1725 O O . ARG A 1 225 ? -8.100 7.821 12.101 1.00 87.00 225 ARG A O 1
ATOM 1732 N N . ALA A 1 226 ? -9.848 9.238 12.236 1.00 89.38 226 ALA A N 1
ATOM 1733 C CA . ALA A 1 226 ? -9.219 10.212 13.120 1.00 89.38 226 ALA A CA 1
ATOM 1734 C C . ALA A 1 226 ? -8.966 9.622 14.519 1.00 89.38 226 ALA A C 1
ATOM 1736 O O . ALA A 1 226 ? -9.818 8.948 15.113 1.00 89.38 226 ALA A O 1
ATOM 1737 N N . LYS A 1 227 ? -7.769 9.856 15.057 1.00 89.94 227 LYS A N 1
ATOM 1738 C CA . LYS A 1 227 ? -7.341 9.330 16.363 1.00 89.94 227 LYS A CA 1
ATOM 1739 C C . LYS A 1 227 ? -7.841 10.211 17.503 1.00 89.94 227 LYS A C 1
ATOM 1741 O O . LYS A 1 227 ? -8.341 11.309 17.300 1.00 89.94 227 LYS A O 1
ATOM 1746 N N . TYR A 1 228 ? -7.670 9.743 18.739 1.00 89.00 228 TYR A N 1
ATOM 1747 C CA . TYR A 1 228 ? -8.021 10.517 19.929 1.00 89.00 228 TYR A CA 1
ATOM 1748 C C . TYR A 1 228 ? -7.408 11.926 19.894 1.00 89.00 228 TYR A C 1
ATOM 1750 O O . TYR A 1 228 ? -6.197 12.070 19.712 1.00 89.00 228 TYR A O 1
ATOM 1758 N N . LYS A 1 229 ? -8.247 12.944 20.117 1.00 90.44 229 LYS A N 1
ATOM 1759 C CA . LYS A 1 229 ? -7.932 14.380 20.019 1.00 90.44 229 LYS A CA 1
ATOM 1760 C C . LYS A 1 229 ? -7.638 14.926 18.617 1.00 90.44 229 LYS A C 1
ATOM 1762 O O . LYS A 1 229 ? -7.290 16.101 18.506 1.00 90.44 229 LYS A O 1
ATOM 1767 N N . GLU A 1 230 ? -7.791 14.136 17.561 1.00 91.06 230 GLU A N 1
ATOM 1768 C CA . GLU A 1 230 ? -7.735 14.650 16.192 1.00 91.06 230 GLU A CA 1
ATOM 1769 C C . GLU A 1 230 ? -9.101 15.208 15.755 1.00 91.06 230 GLU A C 1
ATOM 1771 O O . GLU A 1 230 ? -10.136 14.800 16.299 1.00 91.06 230 GLU A O 1
ATOM 1776 N N . PRO A 1 231 ? -9.118 16.162 14.804 1.00 89.50 231 PRO A N 1
ATOM 1777 C CA . PRO A 1 231 ? -10.354 16.687 14.240 1.00 89.50 231 PRO A CA 1
ATOM 1778 C C . PRO A 1 231 ? -11.198 15.586 13.596 1.00 89.50 231 PRO A C 1
ATOM 1780 O O . PRO A 1 231 ? -10.662 14.691 12.944 1.00 89.50 231 PRO A O 1
ATOM 1783 N N . CYS A 1 232 ? -12.514 15.683 13.737 1.00 89.88 232 CYS A N 1
ATOM 1784 C CA . CYS A 1 232 ? -13.458 14.714 13.191 1.00 89.88 232 CYS A CA 1
ATOM 1785 C C . CYS A 1 232 ? -14.707 15.373 12.623 1.00 89.88 232 CYS A C 1
ATOM 1787 O O . CYS A 1 232 ? -14.996 16.547 12.871 1.00 89.88 232 CYS A O 1
ATOM 1789 N N . GLN A 1 233 ? -15.463 14.576 11.876 1.00 85.75 233 GLN A N 1
ATOM 1790 C CA . GLN A 1 233 ? -16.759 14.934 11.322 1.00 85.75 233 GLN A CA 1
ATOM 1791 C C . GLN A 1 233 ? -17.771 13.828 11.629 1.00 85.75 233 GLN A C 1
ATOM 1793 O O . GLN A 1 233 ? -17.431 12.648 11.731 1.00 85.75 233 GLN A O 1
ATOM 1798 N N . 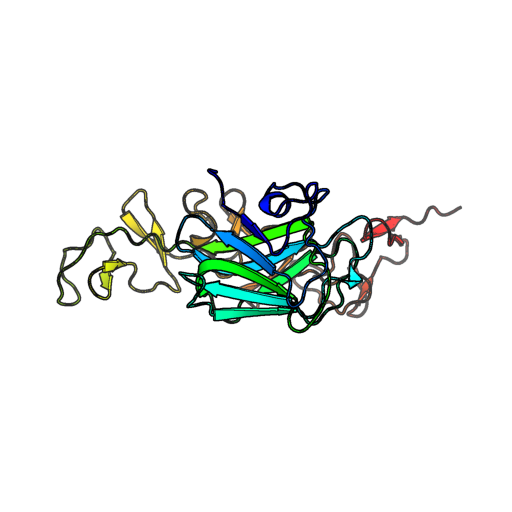THR A 1 234 ? -19.031 14.226 11.778 1.00 79.50 234 THR A N 1
ATOM 1799 C CA . THR A 1 234 ? -20.173 13.312 11.823 1.00 79.50 234 THR A CA 1
ATOM 1800 C C . THR A 1 234 ? -20.876 13.337 10.475 1.00 79.50 234 THR A C 1
ATOM 1802 O O . THR A 1 234 ? -21.250 14.412 10.005 1.00 79.50 234 THR A O 1
ATOM 1805 N N . SER A 1 235 ? -21.060 12.164 9.881 1.00 68.19 235 SER A N 1
ATOM 1806 C CA . SER A 1 235 ? -21.792 11.953 8.629 1.00 68.19 235 SER A CA 1
ATOM 1807 C C . SER A 1 235 ? -22.991 11.024 8.857 1.00 68.19 235 SER A C 1
ATOM 1809 O O . SER A 1 235 ? -23.209 10.569 9.983 1.00 68.19 235 SER A O 1
ATOM 1811 N N . GLU A 1 236 ? -23.766 10.742 7.807 1.00 61.78 236 GLU A N 1
ATOM 1812 C CA . GLU A 1 236 ? -24.873 9.771 7.857 1.00 61.78 236 GLU A CA 1
ATOM 1813 C C . GLU A 1 236 ? -24.394 8.365 8.265 1.00 61.78 236 GLU A C 1
ATOM 1815 O O . GLU A 1 236 ? -25.094 7.673 9.001 1.00 61.78 236 GLU A O 1
ATOM 1820 N N . ASP A 1 237 ? -23.155 8.005 7.914 1.00 58.97 237 ASP A N 1
ATOM 1821 C CA . ASP A 1 237 ? -22.503 6.735 8.272 1.00 58.97 237 ASP A CA 1
ATOM 1822 C C . ASP A 1 237 ? -21.831 6.763 9.664 1.00 58.97 237 ASP A C 1
ATOM 1824 O O . ASP A 1 237 ? -21.140 5.827 10.075 1.00 58.97 237 ASP A O 1
ATOM 1828 N N . GLY A 1 238 ? -22.028 7.848 10.419 1.00 73.19 238 GLY A N 1
ATOM 1829 C CA . GLY A 1 238 ? -21.504 8.032 11.766 1.00 73.19 238 GLY A CA 1
ATOM 1830 C C . GLY A 1 238 ? -20.225 8.868 11.835 1.00 73.19 238 GLY A C 1
ATOM 1831 O O . GLY A 1 238 ? -19.921 9.699 10.976 1.00 73.19 238 GLY A O 1
ATOM 1832 N N . SER A 1 239 ? -19.507 8.702 12.945 1.00 79.38 239 SER A N 1
ATOM 1833 C CA . SER A 1 239 ? -18.267 9.419 13.247 1.00 79.38 239 SER A CA 1
ATOM 1834 C C . SER A 1 239 ? -17.084 8.810 12.491 1.00 79.38 239 SER A C 1
ATOM 1836 O O . SER A 1 239 ? -16.901 7.589 12.504 1.00 79.38 239 SER A O 1
ATOM 1838 N N . ASN A 1 240 ? -16.220 9.648 11.913 1.00 86.38 240 ASN A N 1
ATOM 1839 C CA . ASN A 1 240 ? -14.965 9.200 11.298 1.00 86.38 240 ASN A CA 1
ATOM 1840 C C . ASN A 1 240 ? -13.837 8.925 12.315 1.00 86.38 240 ASN A C 1
ATOM 1842 O O . ASN A 1 240 ? -12.673 8.782 11.942 1.00 86.38 240 ASN A O 1
ATOM 1846 N N . CYS A 1 241 ? -14.162 8.840 13.605 1.00 88.75 241 CYS A N 1
ATOM 1847 C CA . CYS A 1 241 ? -13.204 8.491 14.645 1.00 88.75 241 CYS A CA 1
ATOM 1848 C C . CYS A 1 241 ? -12.812 7.013 14.619 1.00 88.75 241 CYS A C 1
ATOM 1850 O O . CYS A 1 241 ? -13.576 6.144 14.192 1.00 88.75 241 CYS A O 1
ATOM 1852 N N . TYR A 1 242 ? -11.596 6.742 15.086 1.00 87.62 242 TYR A N 1
ATOM 1853 C CA . TYR A 1 242 ? -11.042 5.401 15.218 1.00 87.62 242 TYR A CA 1
ATOM 1854 C C . TYR A 1 242 ? -11.720 4.619 16.354 1.00 87.62 242 TYR A C 1
ATOM 1856 O O . TYR A 1 242 ? -12.031 5.181 17.405 1.00 87.62 242 TYR A O 1
ATOM 1864 N N . SER A 1 243 ? -11.880 3.303 16.183 1.00 85.38 243 SER A N 1
ATOM 1865 C CA . SER A 1 243 ? -12.456 2.422 17.209 1.00 85.38 243 SER A CA 1
ATOM 1866 C C . SER A 1 243 ? -13.863 2.880 17.650 1.00 85.38 243 SER A C 1
ATOM 1868 O O . SER A 1 243 ? -14.657 3.340 16.835 1.00 85.38 243 SER A O 1
ATOM 1870 N N . ASN A 1 244 ? -14.196 2.748 18.931 1.00 86.81 244 ASN A N 1
ATOM 1871 C CA . ASN A 1 244 ? -15.478 3.149 19.513 1.00 86.81 244 ASN A CA 1
ATOM 1872 C C . ASN A 1 244 ? -15.525 4.618 19.985 1.00 86.81 244 ASN A C 1
ATOM 1874 O O . ASN A 1 244 ? -16.357 4.967 20.824 1.00 86.81 244 ASN A O 1
ATOM 1878 N N . MET A 1 245 ? -14.625 5.475 19.491 1.00 89.75 245 MET A N 1
ATOM 1879 C CA . MET A 1 245 ? -14.651 6.909 19.786 1.00 89.75 245 MET A CA 1
ATOM 1880 C C . MET A 1 245 ? -15.789 7.613 19.043 1.00 89.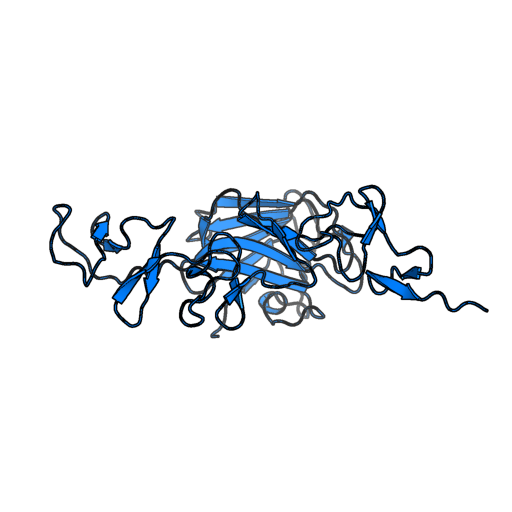75 245 MET A C 1
ATOM 1882 O O . MET A 1 245 ? -16.171 7.247 17.931 1.00 89.75 245 MET A O 1
ATOM 1886 N N . ILE A 1 246 ? -16.279 8.694 19.637 1.00 90.12 246 ILE A N 1
ATOM 1887 C CA . ILE A 1 246 ? -17.300 9.562 19.059 1.00 90.12 246 ILE A CA 1
ATOM 1888 C C . ILE A 1 246 ? -16.714 10.938 18.753 1.00 90.12 246 ILE A C 1
ATOM 1890 O O . ILE A 1 246 ? -15.745 11.380 19.374 1.00 90.12 246 ILE A O 1
ATOM 1894 N N . CYS A 1 247 ? -17.314 11.624 17.787 1.00 91.38 247 CYS A N 1
ATOM 1895 C CA . CYS A 1 247 ? -16.935 12.985 17.461 1.00 91.38 247 CYS A CA 1
ATOM 1896 C C . CYS A 1 247 ? -17.641 13.955 18.415 1.00 91.38 247 CYS A C 1
ATOM 1898 O O . CYS A 1 247 ? -18.842 14.195 18.291 1.00 91.38 247 CYS A O 1
ATOM 1900 N N . VAL A 1 248 ? -16.908 14.494 19.390 1.00 88.38 248 VAL A N 1
ATOM 1901 C CA . VAL A 1 248 ? -17.433 15.434 20.389 1.00 88.38 248 VAL A CA 1
ATOM 1902 C C . VAL A 1 248 ? -16.915 16.822 20.056 1.00 88.38 248 VAL A C 1
ATOM 1904 O O . VAL A 1 248 ? -15.715 17.077 20.128 1.00 88.38 248 VAL A O 1
ATOM 1907 N N . SER A 1 249 ? -17.817 17.726 19.674 1.00 88.12 249 SER A N 1
ATOM 1908 C CA . SER A 1 249 ? -17.466 19.112 19.327 1.00 88.12 249 SER A CA 1
ATOM 1909 C C . SER A 1 249 ? -16.367 19.214 18.254 1.00 88.12 249 SER A C 1
ATOM 1911 O O . SER A 1 249 ? -15.487 20.067 18.338 1.00 88.12 249 SER A O 1
ATOM 1913 N N . GLY A 1 250 ? -16.400 18.323 17.254 1.00 89.31 250 GLY A N 1
ATOM 1914 C CA . GLY A 1 250 ? -15.433 18.296 16.150 1.00 89.31 250 GLY A CA 1
ATOM 1915 C C . GLY A 1 250 ? -14.093 17.635 16.479 1.00 89.31 250 GLY A C 1
ATOM 1916 O O . GLY A 1 250 ? -13.162 17.746 15.686 1.00 89.31 250 GLY A O 1
ATOM 1917 N N . VAL A 1 251 ? -13.975 16.954 17.625 1.00 92.19 251 VAL A N 1
ATOM 1918 C CA . VAL A 1 251 ? -12.759 16.238 18.033 1.00 92.19 251 VAL A CA 1
ATOM 1919 C C . VAL A 1 251 ? -13.080 14.811 18.486 1.00 92.19 251 VAL A C 1
ATOM 1921 O O . VAL A 1 251 ? -14.053 14.582 19.207 1.00 92.19 251 VAL A O 1
ATOM 1924 N N . CYS A 1 252 ? -12.258 13.839 18.087 1.00 92.50 252 CYS A N 1
ATOM 1925 C CA . CYS A 1 252 ? -12.444 12.454 18.509 1.00 92.50 252 CYS A CA 1
ATOM 1926 C C . CYS A 1 252 ? -12.185 12.277 20.001 1.00 92.50 252 CYS A C 1
ATOM 1928 O O . CYS A 1 252 ? -11.090 12.559 20.503 1.00 92.50 252 CYS A O 1
ATOM 1930 N N . GLY A 1 253 ? -13.186 11.751 20.698 1.00 91.56 253 GLY A N 1
ATOM 1931 C CA . GLY A 1 253 ? -13.158 11.535 22.134 1.00 91.56 253 GLY A CA 1
ATOM 1932 C C . GLY A 1 253 ? -14.042 10.376 22.572 1.00 91.56 253 GLY A C 1
ATOM 1933 O O . GLY A 1 253 ? -14.687 9.705 21.770 1.00 91.56 253 GLY A O 1
ATOM 1934 N N . CYS A 1 254 ? -14.048 10.136 23.877 1.00 91.06 254 CYS A N 1
ATOM 1935 C CA . CYS A 1 254 ? -14.929 9.159 24.500 1.00 91.06 254 CYS A CA 1
ATOM 1936 C C . CYS A 1 254 ? -16.218 9.821 24.979 1.00 91.06 254 CYS A C 1
ATOM 1938 O O . CYS A 1 254 ? -16.257 11.035 25.193 1.00 91.06 254 CYS A O 1
ATOM 1940 N N . ASN A 1 255 ? -17.264 9.017 25.167 1.00 88.19 255 ASN A N 1
ATOM 1941 C CA . ASN A 1 255 ? -18.477 9.490 25.823 1.00 88.19 255 ASN A CA 1
ATOM 1942 C C . ASN A 1 255 ? -18.173 9.922 27.274 1.00 88.19 255 ASN A C 1
ATOM 1944 O O . ASN A 1 255 ? -17.169 9.516 27.857 1.00 88.19 255 ASN A O 1
ATOM 1948 N N . THR A 1 256 ? -19.053 10.718 27.877 1.00 85.44 256 THR A N 1
ATOM 1949 C CA . THR A 1 256 ? -18.878 11.313 29.212 1.00 85.44 256 THR A CA 1
ATOM 1950 C C . THR A 1 256 ? -18.717 10.291 30.340 1.00 85.44 256 THR A C 1
ATOM 1952 O O . THR A 1 256 ? -18.156 10.621 31.381 1.00 85.44 256 THR A O 1
ATOM 1955 N N . THR A 1 257 ? -19.172 9.051 30.147 1.00 87.00 257 THR A N 1
ATOM 1956 C CA . THR A 1 257 ? -19.051 7.941 31.110 1.00 87.00 257 THR A CA 1
ATOM 1957 C C . THR A 1 257 ? -17.805 7.073 30.898 1.00 87.00 257 THR A C 1
ATOM 1959 O O . THR A 1 257 ? -17.526 6.160 31.682 1.00 87.00 257 THR A O 1
ATOM 1962 N N . GLN A 1 258 ? -17.031 7.339 29.849 1.00 90.75 258 GLN A N 1
ATOM 1963 C CA . GLN A 1 258 ? -15.895 6.529 29.426 1.00 90.75 258 GLN A CA 1
ATOM 1964 C C . GLN A 1 258 ? -14.582 7.300 29.568 1.00 90.75 258 GLN A C 1
ATOM 1966 O O . GLN A 1 258 ? -14.544 8.528 29.515 1.00 90.75 258 GLN A O 1
ATOM 1971 N N . TYR A 1 259 ? -13.480 6.565 29.685 1.00 90.12 259 TYR A N 1
ATOM 1972 C CA . TYR A 1 259 ? -12.135 7.125 29.601 1.00 90.12 259 TYR A CA 1
ATOM 1973 C C . TYR A 1 259 ? -11.391 6.536 28.403 1.00 90.12 259 TYR A C 1
ATOM 1975 O O . TYR A 1 259 ? -11.609 5.390 28.005 1.00 90.12 259 TYR A O 1
ATOM 1983 N N . TYR A 1 260 ? -10.484 7.322 27.827 1.00 91.62 260 TYR A N 1
ATOM 1984 C CA . TYR A 1 260 ? -9.620 6.842 26.756 1.00 91.62 260 TYR A CA 1
ATOM 1985 C C . TYR A 1 260 ? -8.476 6.009 27.335 1.00 91.62 260 TYR A C 1
ATOM 1987 O O . TYR A 1 260 ? -7.702 6.500 28.163 1.00 91.62 260 TYR A O 1
ATOM 1995 N N . ASN A 1 261 ? -8.344 4.763 26.883 1.00 89.25 261 ASN A N 1
ATOM 1996 C CA . ASN A 1 261 ? -7.241 3.893 27.257 1.00 89.25 261 ASN A CA 1
ATOM 1997 C C . ASN A 1 261 ? -6.143 3.943 26.175 1.00 89.25 261 ASN A C 1
ATOM 1999 O O . ASN A 1 261 ? -6.319 3.370 25.097 1.00 89.25 261 ASN A O 1
ATOM 2003 N N . PRO A 1 262 ? -4.987 4.579 26.445 1.00 86.31 262 PRO A N 1
ATOM 2004 C CA . PRO A 1 262 ? -3.933 4.744 25.449 1.00 86.31 262 PRO A CA 1
ATOM 2005 C C . PRO A 1 262 ? -3.237 3.435 25.060 1.00 86.31 262 PRO A C 1
ATOM 2007 O O . PRO A 1 262 ? -2.598 3.413 24.017 1.00 86.31 262 PRO A O 1
ATOM 2010 N N . ASN A 1 263 ? -3.362 2.363 25.852 1.00 83.44 263 ASN A N 1
ATOM 2011 C CA . ASN A 1 263 ? -2.715 1.078 25.559 1.00 83.44 263 ASN A CA 1
ATOM 2012 C C . ASN A 1 263 ? -3.467 0.265 24.498 1.00 83.44 263 ASN A C 1
ATOM 2014 O O . ASN A 1 263 ? -2.855 -0.493 23.757 1.00 83.44 263 ASN A O 1
ATOM 2018 N N . VAL A 1 264 ? -4.793 0.407 24.445 1.00 83.19 264 VAL A N 1
ATOM 2019 C CA . VAL A 1 264 ? -5.662 -0.303 23.486 1.00 83.19 264 VAL A CA 1
ATOM 2020 C C . VAL A 1 264 ? -6.275 0.635 22.446 1.00 83.19 264 VAL A C 1
ATOM 2022 O O . VAL A 1 264 ? -6.998 0.189 21.562 1.00 83.19 264 VAL A O 1
ATOM 2025 N N . HIS A 1 265 ? -5.974 1.935 22.533 1.00 84.25 265 HIS A N 1
ATOM 2026 C CA . HIS A 1 265 ? -6.450 2.973 21.618 1.00 84.25 265 HIS A CA 1
ATOM 2027 C C . HIS A 1 265 ? -7.983 3.007 21.458 1.00 84.25 265 HIS A C 1
ATOM 2029 O O . HIS A 1 265 ? -8.498 3.270 20.372 1.00 84.25 265 HIS A O 1
ATOM 2035 N N . SER A 1 266 ? -8.714 2.757 22.548 1.00 89.31 266 SER A N 1
ATOM 2036 C CA . SER A 1 266 ? -10.181 2.705 22.587 1.00 89.31 266 SER A CA 1
ATOM 2037 C C . SER A 1 266 ? -10.746 3.385 23.834 1.00 89.31 266 SER A C 1
ATOM 2039 O O . SER A 1 266 ? -10.035 3.637 24.813 1.00 89.31 266 SER A O 1
ATOM 2041 N N . CYS A 1 267 ? -12.045 3.668 23.802 1.00 90.25 267 CYS A N 1
ATOM 2042 C CA . CYS A 1 267 ? -12.805 4.134 24.952 1.00 90.25 267 CYS A CA 1
ATOM 2043 C C . CYS A 1 267 ? -13.262 2.950 25.798 1.00 90.25 267 CYS A C 1
ATOM 2045 O O . CYS A 1 267 ? -13.917 2.036 25.296 1.00 90.25 267 CYS A O 1
ATOM 2047 N N . ASN A 1 268 ? -12.944 2.979 27.087 1.00 92.81 268 ASN A N 1
ATOM 2048 C CA . ASN A 1 268 ? -13.356 1.956 28.036 1.00 92.81 268 ASN A CA 1
ATOM 2049 C C . ASN A 1 268 ? -14.339 2.557 29.037 1.00 92.81 268 ASN A C 1
ATOM 2051 O O . ASN A 1 268 ? -14.247 3.737 29.385 1.00 92.81 268 ASN A O 1
ATOM 2055 N N . GLU A 1 269 ? -15.272 1.739 29.520 1.00 89.31 269 GLU A N 1
ATOM 2056 C CA . GLU A 1 269 ? -16.131 2.150 30.624 1.00 89.31 269 GLU A CA 1
ATOM 2057 C C . GLU A 1 269 ? -15.283 2.461 31.851 1.00 89.31 269 GLU A C 1
ATOM 2059 O O . GLU A 1 269 ? -14.384 1.702 32.229 1.00 89.31 269 GLU A O 1
ATOM 2064 N N . SER A 1 270 ? -15.573 3.598 32.475 1.00 76.06 270 SER A N 1
ATOM 2065 C CA . SER A 1 270 ? -14.992 3.914 33.768 1.00 76.06 270 SER A CA 1
ATOM 2066 C C . SER A 1 270 ? -15.507 2.875 34.759 1.00 76.06 270 SER A C 1
ATOM 2068 O O . SER A 1 270 ? -16.714 2.783 34.973 1.00 76.06 270 SER A O 1
ATOM 2070 N N . LYS A 1 271 ? -14.612 2.095 35.382 1.00 58.62 271 LYS A N 1
ATOM 2071 C CA . LYS A 1 271 ? -14.961 1.409 36.630 1.00 58.62 271 LYS A CA 1
ATOM 2072 C C . LYS A 1 271 ? -15.255 2.509 37.647 1.00 58.62 271 LYS A C 1
ATOM 2074 O O . LYS A 1 271 ? -14.326 3.051 38.241 1.00 58.62 271 LYS A O 1
ATOM 2079 N N . LEU A 1 272 ? -16.517 2.911 37.766 1.00 58.19 272 LEU A N 1
ATOM 2080 C CA . LEU A 1 272 ? -16.951 3.730 38.887 1.00 58.19 272 LEU A CA 1
ATOM 2081 C C . LEU A 1 272 ? -16.679 2.927 40.175 1.00 58.19 272 LEU A C 1
ATOM 2083 O O . LEU A 1 272 ? -16.939 1.719 40.177 1.00 58.19 272 LEU A O 1
ATOM 2087 N N . PRO A 1 273 ? -16.091 3.543 41.215 1.00 51.78 273 PRO A N 1
ATOM 2088 C CA . PRO A 1 273 ? -16.067 2.963 42.553 1.00 51.78 273 PRO A CA 1
ATOM 2089 C C . PRO A 1 273 ? -17.479 2.812 43.133 1.00 51.78 273 PRO A C 1
ATOM 2091 O O . PRO A 1 273 ? -18.376 3.592 42.734 1.00 51.78 273 PRO A O 1
#

InterPro domains:
  IPR006585 Fucolectin tachylectin-4 pentraxin-1 [SM00607] (8-132)
  IPR008979 Galactose-binding-like domain superfamily [SSF49785] (12-130)
  IPR051941 Blood Group Antigen-Binding Lectin [PTHR45713] (6-164)

pLDDT: mean 84.28, std 12.06, range [34.22, 97.75]

Sequence (273 aa):
MPLEDTWQTRSSIKHISSLAVDGNENTFTFTQASRNPCWSVDLGKTVHVKQINIINRKDCCGDRLENIEVTVGFDHNKMKNCCNFKGPGKTGQVIMLACKTPIAGRYVTILLRGMLHHLSLAEVQVLGYTVSTYNENCSTPVGDASCYNNMVCVSGICDCEIPAMQYHYPYDKSCKAISTYNENCSTLVGDTSCYNNMVCVSGICDCEIPAMQYHDPYAKSCEARAKYKEPCQTSEDGSNCYSNMICVSGVCGCNTTQYYNPNVHSCNESKLP

Foldseek 3Di:
DDDFDKQKEAWDPQAGLCLQAPPFLQGKTKHDFAAWIKMKTFQVDKWQFFKKKFFAAAPDDQQLCAFKWKWFAADPVGTDTFFTGGDSGGHRDIDMTGGPGGDIHRMIMIINHGDRGMDMTNYMDTATADQPQPPQFDDDDWPDPSAPDQFTQDPRTTHHPCQQQWGADPPRRDTDGADAAQDFADVVRWQSNHHRRFTQDPRGTDHPCVQQWDQDPVVSDTDGAAAAFGFWDQDPVGISHHDPWHQDPRGTDHPPQWHQDPVVRYTDGPPDD

Secondary structure (DSSP, 8-state):
-----EEETTBBTTB-GGGGSSS-TTS---BPSEES-EEEEEEEEEEEEEEEEEEPPSSS-GGG--SEEEEEESSTTSEEEEEEE-----TT-EEEEEEEEEEEEEEEEEEETT-EE----SEEEEEEE-------BPPSSTT-TTSSTT-EEETTEEE-S-TTTEEEETTTTEEEEPB-TTSB--GGGGGGSBSTT-EEETTEEE-S-TTTEEEETTTTEEEEPBPTTSB--EETTEE-BSTT-EEETTEEE--TTEEEETTTTEEEE----